Protein AF-A0A7Y2FTV7-F1 (afdb_monomer_lite)

Sequence (230 aa):
MRTVSKIVISLPLLAGAWVVGIGTMSAAVQDLRPSEAVELLARSEAIDAKCRHLTSVEHQELRDYVARAEVAVAGQTSAKRAGNAVTKGAAAGKATACGRESEITVRATMDAARRAIAASNESQPHVTANTHTAAKNTSAPPRRVSASTASYSRLAAAYYVERRCRHLSHAQAVDFWKRIVRLHNAVLSAQGPDALSRAKSRAIAKAKRMRRCNANSAKLVRISYRTIKR

Radius of gyration: 24.28 Å; chains: 1; bounding box: 48×94×54 Å

Foldseek 3Di:
DDDDDDDDDDDDDDDDDDDDDDDPPPDPVPDPDLLNLLLLLLLLLLLCVPQVLDDPVLSLVSVVLNVVSLLVVCLVPNNVSSVVSSVNSNVNNPVDDHDDVSSCSNVVSSVVSVVVVVVVVVPPPPPPPPPPDDDPDPDDPDPPPQLDLQLLLLLLLLLLLCSVQVLDDSVLNNVSSVLSVVSLVNCCVRPNSVSSVVSNVSSVVSNVVCVDNDPVSSVSNVVSSVVSVD

Structure (mmCIF, N/CA/C/O backbone):
data_AF-A0A7Y2FTV7-F1
#
_entry.id   AF-A0A7Y2FTV7-F1
#
loop_
_atom_site.group_PDB
_atom_site.id
_atom_site.type_symbol
_atom_site.label_atom_id
_atom_site.label_alt_id
_atom_site.label_comp_id
_atom_site.label_asym_id
_atom_site.label_entity_id
_atom_site.label_seq_id
_atom_site.pdbx_PDB_ins_code
_atom_site.Cartn_x
_atom_site.Cartn_y
_atom_site.Cartn_z
_atom_site.occupancy
_atom_site.B_iso_or_equiv
_atom_site.auth_seq_id
_atom_site.auth_comp_id
_atom_site.auth_asym_id
_atom_site.auth_atom_id
_atom_site.pdbx_PDB_model_num
ATOM 1 N N . MET A 1 1 ? -11.214 -60.403 21.501 1.00 39.00 1 MET A N 1
ATOM 2 C CA . MET A 1 1 ? -12.118 -60.736 20.374 1.00 39.00 1 MET A CA 1
ATOM 3 C C . MET A 1 1 ? -12.509 -59.414 19.714 1.00 39.00 1 MET A C 1
ATOM 5 O O . MET A 1 1 ? -12.997 -58.557 20.428 1.00 39.00 1 MET A O 1
ATOM 9 N N . ARG A 1 2 ? -11.905 -59.065 18.562 1.00 38.75 2 ARG A N 1
ATOM 10 C CA . ARG A 1 2 ? -12.483 -59.142 17.189 1.00 38.75 2 ARG A CA 1
ATOM 11 C C . ARG A 1 2 ? -13.761 -58.279 17.088 1.00 38.75 2 ARG A C 1
ATOM 13 O O . ARG A 1 2 ? -14.691 -58.557 17.821 1.00 38.75 2 ARG A O 1
ATOM 20 N N . THR A 1 3 ? -13.847 -57.211 16.288 1.00 42.03 3 THR A N 1
ATOM 21 C CA . THR A 1 3 ? -13.424 -57.063 14.876 1.00 42.03 3 THR A CA 1
ATOM 22 C C . THR A 1 3 ? -13.284 -55.582 14.483 1.00 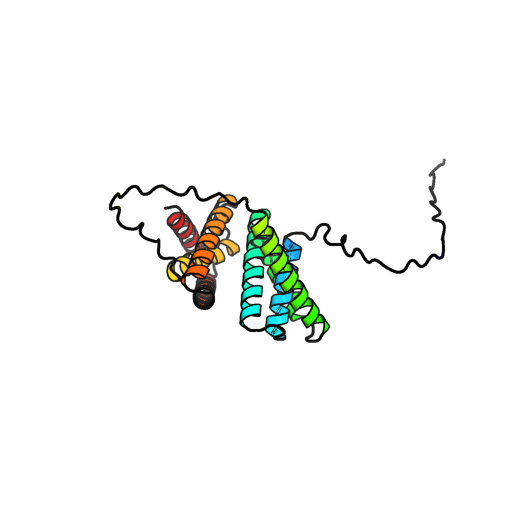42.03 3 THR A C 1
ATOM 24 O O . THR A 1 3 ? -14.173 -54.785 14.758 1.00 42.03 3 THR A O 1
ATOM 27 N N . VAL A 1 4 ? -12.193 -55.230 13.791 1.00 47.12 4 VAL A N 1
ATOM 28 C CA . VAL A 1 4 ? -11.995 -53.935 13.114 1.00 47.12 4 VAL A CA 1
ATOM 29 C C . VAL A 1 4 ? -12.295 -54.142 11.631 1.00 47.12 4 VAL A C 1
ATOM 31 O O . VAL A 1 4 ? -11.558 -54.860 10.954 1.00 47.12 4 VAL A O 1
ATOM 34 N N . SER A 1 5 ? -13.371 -53.539 11.128 1.00 55.91 5 SER A N 1
ATOM 35 C CA . SER A 1 5 ? -13.707 -53.567 9.702 1.00 55.91 5 SER A CA 1
ATOM 36 C C . SER A 1 5 ? -12.854 -52.550 8.948 1.00 55.91 5 SER A C 1
ATOM 38 O O . SER A 1 5 ? -13.023 -51.341 9.088 1.00 55.91 5 SER A O 1
ATOM 40 N N . LYS A 1 6 ? -11.910 -53.060 8.154 1.00 47.34 6 LYS A N 1
ATOM 41 C CA . LYS A 1 6 ? -11.133 -52.301 7.170 1.00 47.34 6 LYS A CA 1
ATOM 42 C C . LYS A 1 6 ? -12.003 -52.086 5.933 1.00 47.34 6 LYS A C 1
ATOM 44 O O . LYS A 1 6 ? -12.369 -53.058 5.281 1.00 47.34 6 LYS A O 1
ATOM 49 N N . ILE A 1 7 ? -12.306 -50.835 5.598 1.00 58.66 7 ILE A N 1
ATOM 50 C CA . ILE A 1 7 ? -12.901 -50.486 4.305 1.00 58.66 7 ILE A CA 1
ATOM 51 C C . ILE A 1 7 ? -11.747 -50.128 3.367 1.00 58.66 7 ILE A C 1
ATOM 53 O O . ILE A 1 7 ? -11.092 -49.101 3.527 1.00 58.66 7 ILE A O 1
ATOM 57 N N . VAL A 1 8 ? -11.471 -51.028 2.425 1.00 51.38 8 VAL A N 1
ATOM 58 C CA . VAL A 1 8 ? -10.556 -50.825 1.299 1.00 51.38 8 VAL A CA 1
ATOM 59 C C . VAL A 1 8 ? -11.396 -50.279 0.150 1.00 51.38 8 VAL A C 1
ATOM 61 O O . VAL A 1 8 ? -12.255 -50.986 -0.367 1.00 51.38 8 VAL A O 1
ATOM 64 N N . ILE A 1 9 ? -11.180 -49.019 -0.228 1.00 56.19 9 ILE A N 1
ATOM 65 C CA . ILE A 1 9 ? -11.794 -48.432 -1.423 1.00 56.19 9 ILE A CA 1
ATOM 66 C C . ILE A 1 9 ? -10.785 -48.568 -2.562 1.00 56.19 9 ILE A C 1
ATOM 68 O O . ILE A 1 9 ? -9.792 -47.847 -2.629 1.00 56.19 9 ILE A O 1
ATOM 72 N N . SER A 1 10 ? -11.037 -49.534 -3.436 1.00 44.44 10 SER A N 1
ATOM 73 C CA . SER A 1 10 ? -10.379 -49.710 -4.727 1.00 44.44 10 SER A CA 1
ATOM 74 C C . SER A 1 10 ? -10.888 -48.658 -5.716 1.00 44.44 10 SER A C 1
ATOM 76 O O . SER A 1 10 ? -12.056 -48.702 -6.102 1.00 44.44 10 SER A O 1
ATOM 78 N N . LEU A 1 11 ? -10.027 -47.726 -6.137 1.00 38.06 11 LEU A N 1
ATOM 79 C CA . LEU A 1 11 ? -10.302 -46.863 -7.290 1.00 38.06 11 LEU A CA 1
ATOM 80 C C . LEU A 1 11 ? -9.905 -47.590 -8.587 1.00 38.06 11 LEU A C 1
ATOM 82 O O . LEU A 1 11 ? -8.761 -48.042 -8.690 1.00 38.06 11 LEU A O 1
ATOM 86 N N . PRO A 1 12 ? -10.798 -47.682 -9.586 1.00 55.97 12 PRO A N 1
ATOM 87 C CA . PRO A 1 12 ? -10.459 -48.233 -10.887 1.00 55.97 12 PRO A CA 1
ATOM 88 C C . PRO A 1 12 ? -9.609 -47.239 -11.688 1.00 55.97 12 PRO A C 1
ATOM 90 O O . PRO A 1 12 ? -9.979 -46.084 -11.894 1.00 55.97 12 PRO A O 1
ATOM 93 N N . LEU A 1 13 ? -8.465 -47.730 -12.162 1.00 50.78 13 LEU A N 1
ATOM 94 C CA . LEU A 1 13 ? -7.677 -47.133 -13.233 1.00 50.78 13 LEU A CA 1
ATOM 95 C C . LEU A 1 13 ? -8.486 -47.212 -14.536 1.00 50.78 13 LEU A C 1
ATOM 97 O O . LEU A 1 13 ? -8.625 -48.291 -15.108 1.00 50.78 13 LEU A O 1
ATOM 101 N N . LEU A 1 14 ? -8.996 -46.078 -15.016 1.00 55.38 14 LEU A N 1
ATOM 102 C CA . LEU A 1 14 ? -9.439 -45.928 -16.402 1.00 55.38 14 LEU A CA 1
ATOM 103 C C . LEU A 1 14 ? -8.457 -45.020 -17.135 1.00 55.38 14 LEU A C 1
ATOM 105 O O . LEU A 1 14 ? -8.362 -43.818 -16.893 1.00 55.38 14 LEU A O 1
ATOM 109 N N . ALA A 1 15 ? -7.700 -45.660 -18.015 1.00 45.28 15 ALA A N 1
ATOM 110 C CA . ALA A 1 15 ? -6.874 -45.033 -19.020 1.00 45.28 15 ALA A CA 1
ATOM 111 C C . ALA A 1 15 ? -7.749 -44.440 -20.140 1.00 45.28 15 ALA A C 1
ATOM 113 O O . ALA A 1 15 ? -8.660 -45.098 -20.628 1.00 45.28 15 ALA A O 1
ATOM 114 N N . GLY A 1 16 ? -7.389 -43.233 -20.586 1.00 42.59 16 GLY A N 1
ATOM 115 C CA . GLY A 1 16 ? -7.478 -42.823 -21.990 1.00 42.59 16 GLY A CA 1
ATOM 116 C C . GLY A 1 16 ? -8.818 -42.303 -22.521 1.00 42.59 16 GLY A C 1
ATOM 117 O O . GLY A 1 16 ? -9.619 -43.069 -23.038 1.00 42.59 16 GLY A O 1
ATOM 118 N N . ALA A 1 17 ? -8.956 -40.976 -22.581 1.00 44.16 17 ALA A N 1
ATOM 119 C CA . ALA A 1 17 ? -9.565 -40.290 -23.725 1.00 44.16 17 ALA A CA 1
ATOM 120 C C . ALA A 1 17 ? -9.051 -38.843 -23.790 1.00 44.16 17 ALA A C 1
ATOM 122 O O . ALA A 1 17 ? -9.295 -38.031 -22.899 1.00 44.16 17 ALA A O 1
ATOM 123 N N . TRP A 1 18 ? -8.297 -38.545 -24.846 1.00 47.72 18 TRP A N 1
ATOM 124 C CA . TRP A 1 18 ? -7.875 -37.203 -25.225 1.00 47.72 18 TRP A CA 1
ATOM 125 C C . TRP A 1 18 ? -9.080 -36.434 -25.771 1.00 47.72 18 TRP A C 1
ATOM 127 O O . TRP A 1 18 ? -9.639 -36.821 -26.794 1.00 47.72 18 TRP A O 1
ATOM 137 N N . VAL A 1 19 ? -9.447 -35.327 -25.126 1.00 50.38 19 VAL A N 1
ATOM 138 C CA . VAL A 1 19 ? -10.326 -34.307 -25.711 1.00 50.38 19 VAL A CA 1
ATOM 139 C C . VAL A 1 19 ? -9.566 -32.986 -25.701 1.00 50.38 19 VAL A C 1
ATOM 141 O O . VAL A 1 19 ? -9.239 -32.430 -24.654 1.00 50.38 19 VAL A O 1
ATOM 144 N N . VAL A 1 20 ? -9.233 -32.533 -26.905 1.00 52.38 20 VAL A N 1
ATOM 145 C CA . VAL A 1 20 ? -8.585 -31.260 -27.221 1.00 52.38 20 VAL A CA 1
ATOM 146 C C . VAL A 1 20 ? -9.660 -30.175 -27.353 1.00 52.38 20 VAL A C 1
ATOM 148 O O . VAL A 1 20 ? -10.593 -30.368 -28.119 1.00 52.38 20 VAL A O 1
ATOM 151 N N . GLY A 1 21 ? -9.470 -29.035 -26.666 1.00 44.28 21 GLY A N 1
ATOM 152 C CA . GLY A 1 21 ? -10.083 -27.716 -26.944 1.00 44.28 21 GLY A CA 1
ATOM 153 C C . GLY A 1 21 ? -11.589 -27.617 -26.660 1.00 44.28 21 GLY A C 1
ATOM 154 O O . GLY A 1 21 ? -12.390 -28.287 -27.284 1.00 44.28 21 GLY A O 1
ATOM 155 N N . ILE A 1 22 ? -12.084 -26.794 -25.735 1.00 45.41 22 ILE A N 1
ATOM 156 C CA . ILE A 1 22 ? -11.890 -25.346 -25.598 1.00 45.41 22 ILE A CA 1
ATOM 157 C C . ILE A 1 22 ? -11.631 -25.039 -24.119 1.00 45.41 22 ILE A C 1
ATOM 159 O O . ILE A 1 22 ? -12.438 -25.361 -23.250 1.00 45.41 22 ILE A O 1
ATOM 163 N N . GLY A 1 23 ? -10.481 -24.433 -23.828 1.00 38.91 23 GLY A N 1
ATOM 164 C CA . GLY A 1 23 ? -10.064 -24.106 -22.470 1.00 38.91 23 GLY A CA 1
ATOM 165 C C . GLY A 1 23 ? -10.920 -23.005 -21.855 1.00 38.91 23 GLY A C 1
ATOM 166 O O . GLY A 1 23 ? -10.589 -21.827 -21.952 1.00 38.91 23 GLY A O 1
ATOM 167 N N . THR A 1 24 ? -11.970 -23.382 -21.132 1.00 45.31 24 THR A N 1
ATOM 168 C CA . THR A 1 24 ? -12.526 -22.552 -20.063 1.00 45.31 24 THR A CA 1
ATOM 169 C C . THR A 1 24 ? -11.516 -22.513 -18.914 1.00 45.31 24 THR A C 1
ATOM 171 O O . THR A 1 24 ? -11.647 -23.227 -17.920 1.00 45.31 24 THR A O 1
ATOM 174 N N . MET A 1 25 ? -10.477 -21.678 -19.031 1.00 45.81 25 MET A N 1
ATOM 175 C CA . MET A 1 25 ? -9.669 -21.251 -17.882 1.00 45.81 25 MET A CA 1
ATOM 176 C C . MET A 1 25 ? -10.515 -20.313 -17.011 1.00 45.81 25 MET A C 1
ATOM 178 O O . MET A 1 25 ? -10.330 -19.103 -16.977 1.00 45.81 25 MET A O 1
ATOM 182 N N . SER A 1 26 ? -11.532 -20.859 -16.357 1.00 46.78 26 SER A N 1
ATOM 183 C CA . SER A 1 26 ? -12.452 -20.118 -15.494 1.00 46.78 26 SER A CA 1
ATOM 184 C C . SER A 1 26 ? -12.857 -20.999 -14.321 1.00 46.78 26 SER A C 1
ATOM 186 O O . SER A 1 26 ? -14.011 -21.378 -14.208 1.00 46.78 26 SER A O 1
ATOM 188 N N . ALA A 1 27 ? -11.895 -21.375 -13.468 1.00 42.50 27 ALA A N 1
ATOM 189 C CA . ALA A 1 27 ? -12.209 -22.021 -12.183 1.00 42.50 27 ALA A CA 1
ATOM 190 C C . ALA A 1 27 ? -11.081 -22.038 -11.128 1.00 42.50 27 ALA A C 1
ATOM 192 O O . ALA A 1 27 ? -11.265 -22.652 -10.086 1.00 42.50 27 ALA A O 1
ATOM 193 N N . ALA A 1 28 ? -9.933 -21.376 -11.328 1.00 44.97 28 ALA A N 1
ATOM 194 C CA . ALA A 1 28 ? -8.869 -21.322 -10.307 1.00 44.97 28 ALA A CA 1
ATOM 195 C C . ALA A 1 28 ? -8.756 -19.958 -9.594 1.00 44.97 28 ALA A C 1
ATOM 197 O O . ALA A 1 28 ? -7.749 -19.670 -8.957 1.00 44.97 28 ALA A O 1
ATOM 198 N N . VAL A 1 29 ? -9.792 -19.114 -9.676 1.00 47.62 29 VAL A N 1
ATOM 199 C CA . VAL A 1 29 ? -9.951 -17.925 -8.810 1.00 47.62 29 VAL A CA 1
ATOM 200 C C . VAL A 1 29 ? -10.890 -18.270 -7.648 1.00 47.62 29 VAL A C 1
ATOM 202 O O . VAL A 1 29 ? -11.739 -17.477 -7.257 1.00 47.62 29 VAL A O 1
ATOM 205 N N . GLN A 1 30 ? -10.803 -19.496 -7.133 1.00 43.91 30 GLN A N 1
ATOM 206 C CA . GLN A 1 30 ? -11.554 -19.894 -5.949 1.00 43.91 30 GLN A CA 1
ATOM 207 C C . GLN A 1 30 ? -10.676 -19.621 -4.723 1.00 43.91 30 GLN A C 1
ATOM 209 O O . GLN A 1 30 ? -9.637 -20.244 -4.527 1.00 43.91 30 GLN A O 1
ATOM 214 N N . ASP A 1 31 ? -11.091 -18.612 -3.958 1.00 62.34 31 ASP A N 1
ATOM 215 C CA . ASP A 1 31 ? -10.642 -18.286 -2.603 1.00 62.34 31 ASP A CA 1
ATOM 216 C C . ASP A 1 31 ? -9.184 -17.869 -2.404 1.00 62.34 31 ASP A C 1
ATOM 218 O O . ASP A 1 31 ? -8.536 -18.258 -1.429 1.00 62.34 31 ASP A O 1
ATOM 222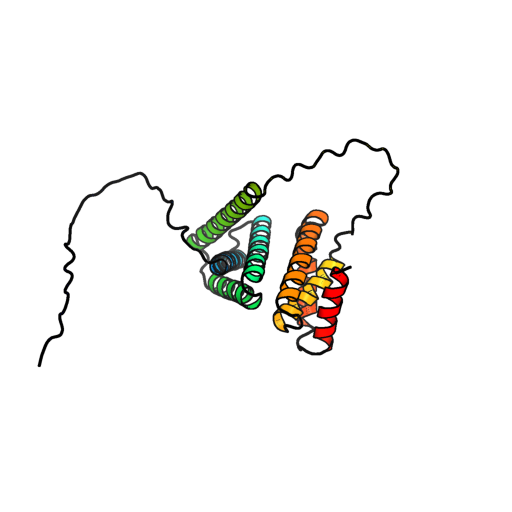 N N . LEU A 1 32 ? -8.681 -16.965 -3.249 1.00 77.06 32 LEU A N 1
ATOM 223 C CA . LEU A 1 32 ? -7.466 -16.242 -2.882 1.00 77.06 32 LEU A CA 1
ATOM 224 C C . LEU A 1 32 ? -7.773 -15.357 -1.669 1.00 77.06 32 LEU A C 1
ATOM 226 O O . LEU A 1 32 ? -8.561 -14.406 -1.748 1.00 77.06 32 LEU A O 1
ATOM 230 N N . ARG A 1 33 ? -7.175 -15.673 -0.516 1.00 88.94 33 ARG A N 1
ATOM 231 C CA . ARG A 1 33 ? -7.458 -14.930 0.714 1.00 88.94 33 ARG A CA 1
ATOM 232 C C . ARG A 1 33 ? -6.996 -13.485 0.532 1.00 88.94 33 ARG A C 1
ATOM 234 O O . ARG A 1 33 ? -5.937 -13.252 -0.053 1.00 88.94 33 ARG A O 1
ATOM 241 N N . PRO A 1 34 ? -7.689 -12.492 1.116 1.00 89.38 34 PRO A N 1
ATOM 242 C CA . PRO A 1 34 ? -7.296 -11.089 0.986 1.00 89.38 34 PRO A CA 1
ATOM 243 C C . PRO A 1 34 ? -5.815 -10.841 1.331 1.00 89.38 34 PRO A C 1
ATOM 245 O O . PRO A 1 34 ? -5.120 -10.092 0.646 1.00 89.38 34 PRO A O 1
ATOM 248 N N . SER A 1 35 ? -5.288 -11.526 2.354 1.00 89.94 35 SER A N 1
ATOM 249 C CA . SER A 1 35 ? -3.868 -11.456 2.722 1.00 89.94 35 SER A CA 1
ATOM 250 C C . SER A 1 35 ? -2.915 -12.041 1.676 1.00 89.94 35 SER A C 1
ATOM 252 O O . SER A 1 35 ? -1.812 -11.525 1.532 1.00 89.94 35 SER A O 1
ATOM 254 N N . GLU A 1 36 ? -3.316 -13.085 0.952 1.00 94.44 36 GLU A N 1
ATOM 255 C CA . GLU A 1 36 ? -2.511 -13.687 -0.121 1.00 94.44 36 GLU A CA 1
ATOM 256 C C . GLU A 1 36 ? -2.446 -12.758 -1.335 1.00 94.44 36 GLU A C 1
ATOM 258 O O . GLU A 1 36 ? -1.382 -12.610 -1.930 1.00 94.44 36 GLU A O 1
ATOM 263 N N . ALA A 1 37 ? -3.531 -12.038 -1.640 1.00 94.38 37 ALA A N 1
ATOM 264 C CA . ALA A 1 37 ? -3.532 -11.032 -2.703 1.00 94.38 37 ALA A CA 1
ATOM 265 C C . ALA A 1 37 ? -2.548 -9.887 -2.400 1.00 94.38 37 ALA A C 1
ATOM 267 O O . ALA A 1 37 ? -1.788 -9.458 -3.268 1.00 94.38 37 ALA A O 1
ATOM 268 N N . VAL A 1 38 ? -2.504 -9.425 -1.144 1.00 96.38 38 VAL A N 1
ATOM 269 C CA . VAL A 1 38 ? -1.518 -8.429 -0.685 1.00 96.38 38 VAL A CA 1
ATOM 270 C C . VAL A 1 38 ? -0.095 -8.965 -0.754 1.00 96.38 38 VAL A C 1
ATOM 272 O O . VAL A 1 38 ? 0.813 -8.238 -1.153 1.00 96.38 38 VAL A O 1
ATOM 275 N N . GLU A 1 39 ? 0.107 -10.221 -0.359 1.00 97.44 39 GLU A N 1
ATOM 276 C CA . GLU A 1 39 ? 1.406 -10.883 -0.449 1.00 97.44 39 GLU A CA 1
ATOM 277 C C . GLU A 1 39 ? 1.888 -10.961 -1.906 1.00 97.44 39 GLU A C 1
ATOM 279 O O . GLU A 1 39 ? 3.033 -10.606 -2.184 1.00 97.44 39 GLU A O 1
ATOM 284 N N . LEU A 1 40 ? 1.008 -11.336 -2.841 1.00 97.50 40 LEU A N 1
ATOM 285 C CA . LEU A 1 40 ? 1.307 -11.409 -4.273 1.00 97.50 40 LEU A CA 1
ATOM 286 C C . LEU A 1 40 ? 1.666 -10.033 -4.853 1.00 97.50 40 LEU A C 1
ATOM 288 O O . LEU A 1 40 ? 2.692 -9.897 -5.517 1.00 97.50 40 LEU A O 1
ATOM 292 N N . LEU A 1 41 ? 0.876 -8.997 -4.551 1.00 97.69 41 LEU A N 1
ATOM 293 C CA . LEU A 1 41 ? 1.155 -7.625 -4.989 1.00 97.69 41 LEU A CA 1
ATOM 294 C C . LEU A 1 41 ? 2.500 -7.126 -4.449 1.00 97.69 41 LEU A C 1
ATOM 296 O O . LEU A 1 41 ? 3.304 -6.575 -5.200 1.00 97.69 41 LEU A O 1
ATOM 300 N N . ALA A 1 42 ? 2.772 -7.341 -3.157 1.00 97.94 42 ALA A N 1
ATOM 301 C CA . ALA A 1 42 ? 4.029 -6.929 -2.535 1.00 97.94 42 ALA A CA 1
ATOM 302 C C . ALA A 1 42 ? 5.233 -7.710 -3.082 1.00 97.94 42 ALA A C 1
ATOM 304 O O . ALA A 1 42 ? 6.331 -7.163 -3.189 1.00 97.94 42 ALA A O 1
ATOM 305 N N . ARG A 1 43 ? 5.037 -8.981 -3.454 1.00 98.50 43 ARG A N 1
ATOM 306 C CA . ARG A 1 43 ? 6.047 -9.782 -4.148 1.00 98.50 43 ARG A CA 1
ATOM 307 C C . ARG A 1 43 ? 6.371 -9.189 -5.514 1.00 98.50 43 ARG A C 1
ATOM 309 O O . ARG A 1 43 ? 7.547 -8.962 -5.785 1.00 98.50 43 ARG A O 1
ATOM 316 N N . SER A 1 44 ? 5.364 -8.913 -6.341 1.00 98.38 44 SER A N 1
ATOM 317 C CA . SER A 1 44 ? 5.566 -8.322 -7.669 1.00 98.38 44 SER A CA 1
ATOM 318 C C . SER A 1 44 ? 6.210 -6.935 -7.591 1.00 98.38 44 SER A C 1
ATOM 320 O O . SER A 1 44 ? 7.126 -6.658 -8.357 1.00 98.38 44 SER A O 1
ATOM 322 N N . GLU A 1 45 ? 5.821 -6.094 -6.627 1.00 98.31 45 GLU A N 1
ATOM 323 C CA . GLU A 1 45 ? 6.449 -4.778 -6.418 1.00 98.31 45 GLU A CA 1
ATOM 324 C C . GLU A 1 45 ? 7.937 -4.894 -6.077 1.00 98.31 45 GLU A C 1
ATOM 326 O O . GLU A 1 45 ? 8.758 -4.173 -6.645 1.00 98.31 45 GLU A O 1
ATOM 331 N N . ALA A 1 46 ? 8.306 -5.841 -5.211 1.00 98.31 46 ALA A N 1
ATOM 332 C CA . ALA A 1 46 ? 9.698 -6.065 -4.839 1.00 98.31 46 ALA A CA 1
ATOM 333 C C . ALA A 1 46 ? 10.535 -6.684 -5.973 1.00 98.31 46 ALA A C 1
ATOM 335 O O . ALA A 1 46 ? 11.721 -6.364 -6.088 1.00 98.31 46 ALA A O 1
ATOM 336 N N . ILE A 1 47 ? 9.939 -7.552 -6.803 1.00 98.50 47 ILE A N 1
ATOM 337 C CA . ILE A 1 47 ? 10.574 -8.057 -8.030 1.00 98.50 47 ILE A CA 1
ATOM 338 C C . ILE A 1 47 ? 10.859 -6.884 -8.963 1.00 98.50 47 ILE A C 1
ATOM 340 O O . ILE A 1 47 ? 11.995 -6.711 -9.393 1.00 98.50 47 ILE A O 1
ATOM 344 N N . ASP A 1 48 ? 9.855 -6.057 -9.242 1.00 98.44 48 ASP A N 1
ATOM 345 C CA . ASP A 1 48 ? 9.981 -4.956 -10.190 1.00 98.44 48 ASP A CA 1
ATOM 346 C C . ASP A 1 48 ? 10.942 -3.858 -9.705 1.00 98.44 48 ASP A C 1
ATOM 348 O O . ASP A 1 48 ? 11.773 -3.370 -10.468 1.00 98.44 48 ASP A O 1
ATOM 352 N N . ALA A 1 49 ? 10.937 -3.543 -8.405 1.00 97.50 49 ALA A N 1
ATOM 353 C CA . ALA A 1 49 ? 11.910 -2.629 -7.805 1.00 97.50 49 ALA A CA 1
ATOM 354 C C . ALA A 1 49 ? 13.366 -3.067 -8.052 1.00 97.50 49 ALA A C 1
ATOM 356 O O . ALA A 1 49 ? 14.254 -2.218 -8.156 1.00 97.50 49 ALA A O 1
ATOM 357 N N . LYS A 1 50 ? 13.605 -4.385 -8.129 1.00 98.12 50 LYS A N 1
ATOM 358 C CA . LYS A 1 50 ? 14.918 -4.981 -8.390 1.00 98.12 50 LYS A CA 1
ATOM 359 C C . LYS A 1 50 ? 15.215 -5.122 -9.885 1.00 98.12 50 LYS A C 1
ATOM 361 O O . LYS A 1 50 ? 16.315 -4.783 -10.304 1.00 98.12 50 LYS A O 1
ATOM 366 N N . CYS A 1 51 ? 14.265 -5.643 -10.659 1.00 98.12 51 CYS A N 1
ATOM 367 C CA . CYS A 1 51 ? 14.484 -6.093 -12.035 1.00 98.12 51 CYS A CA 1
ATOM 368 C C . CYS A 1 51 ? 14.050 -5.084 -13.110 1.00 98.12 51 CYS A C 1
ATOM 370 O O . CYS A 1 51 ? 14.451 -5.249 -14.254 1.00 98.12 51 CYS A O 1
ATOM 372 N N . ARG A 1 52 ? 13.289 -4.037 -12.752 1.00 98.19 52 ARG A N 1
ATOM 373 C CA . ARG A 1 52 ? 12.833 -2.962 -13.656 1.00 98.19 52 ARG A CA 1
ATOM 374 C C . ARG A 1 52 ? 12.069 -3.474 -14.884 1.00 98.19 52 ARG A C 1
ATOM 376 O O . ARG A 1 52 ? 12.334 -3.052 -16.004 1.00 98.19 52 ARG A O 1
ATOM 383 N N . HIS A 1 53 ? 11.119 -4.376 -14.657 1.00 98.00 53 HIS A N 1
ATOM 384 C CA . HIS A 1 53 ? 10.280 -4.956 -15.712 1.00 98.00 53 HIS A CA 1
ATOM 385 C C . HIS A 1 53 ? 9.190 -3.988 -16.190 1.00 98.00 53 HIS A C 1
ATOM 387 O O . HIS A 1 53 ? 8.708 -4.094 -17.317 1.00 98.00 53 HIS A O 1
ATOM 393 N N . LEU A 1 54 ? 8.793 -3.053 -15.327 1.00 97.31 54 LEU A N 1
ATOM 394 C CA . LEU A 1 54 ? 7.794 -2.026 -15.584 1.00 97.31 54 LEU A CA 1
ATOM 395 C C . LEU A 1 54 ? 8.432 -0.652 -15.802 1.00 97.31 54 LEU A C 1
ATOM 397 O O . LEU A 1 54 ? 9.532 -0.349 -15.327 1.00 97.31 54 LEU A O 1
ATOM 401 N N . THR A 1 55 ? 7.686 0.229 -16.467 1.00 96.00 55 THR A N 1
ATOM 402 C CA . THR A 1 55 ? 8.020 1.657 -16.514 1.00 96.00 55 THR A CA 1
ATOM 403 C C . THR A 1 55 ? 7.920 2.295 -15.121 1.00 96.00 55 THR A C 1
ATOM 405 O O . THR A 1 55 ? 7.285 1.765 -14.209 1.00 96.00 55 THR A O 1
ATOM 408 N N . SER A 1 56 ? 8.509 3.481 -14.929 1.00 87.75 56 SER A N 1
ATOM 409 C CA . SER A 1 56 ? 8.432 4.202 -13.645 1.00 87.75 56 SER A CA 1
ATOM 410 C C . SER A 1 56 ? 6.993 4.519 -13.215 1.00 87.75 56 SER A C 1
ATOM 412 O O . SER A 1 56 ? 6.683 4.475 -12.022 1.00 87.75 56 SER A O 1
ATOM 414 N N . VAL A 1 57 ? 6.116 4.805 -14.182 1.00 85.38 57 VAL A N 1
ATOM 415 C CA . VAL A 1 57 ? 4.694 5.090 -13.957 1.00 85.38 57 VAL A CA 1
ATOM 416 C C . VAL A 1 57 ? 3.957 3.829 -13.504 1.00 85.38 57 VAL A C 1
ATOM 418 O O . VAL A 1 57 ? 3.285 3.855 -12.475 1.00 85.38 57 VAL A O 1
ATOM 421 N N . GLU A 1 58 ? 4.134 2.711 -14.206 1.00 91.38 58 GLU A N 1
ATOM 422 C CA . GLU A 1 58 ? 3.518 1.424 -13.848 1.00 91.38 58 GLU A CA 1
ATOM 423 C C . GLU A 1 58 ? 4.048 0.875 -12.518 1.00 91.38 58 GLU A C 1
ATOM 425 O O . GLU A 1 58 ? 3.285 0.337 -11.718 1.00 91.38 58 GLU A O 1
ATOM 430 N N . HIS A 1 59 ? 5.339 1.058 -12.229 1.00 95.44 59 HIS A N 1
ATOM 431 C CA . HIS A 1 59 ? 5.907 0.723 -10.925 1.00 95.44 59 HIS A CA 1
ATOM 432 C C . HIS A 1 59 ? 5.211 1.501 -9.801 1.00 95.44 59 HIS A C 1
ATOM 434 O O . HIS A 1 59 ? 4.860 0.947 -8.756 1.00 95.44 59 HIS A O 1
ATOM 440 N N . GLN A 1 60 ? 4.984 2.801 -10.007 1.00 86.19 60 GLN A N 1
ATOM 441 C CA . GLN A 1 60 ? 4.283 3.636 -9.038 1.00 86.19 60 GLN A CA 1
ATOM 442 C C . GLN A 1 60 ? 2.813 3.212 -8.882 1.00 86.19 60 GLN A C 1
ATOM 444 O O . GLN A 1 60 ? 2.323 3.150 -7.754 1.00 86.19 60 GLN A O 1
ATOM 449 N N . GLU A 1 61 ? 2.144 2.842 -9.973 1.00 88.69 61 GLU A N 1
ATOM 450 C CA . GLU A 1 61 ? 0.793 2.272 -9.956 1.00 88.69 61 GLU A CA 1
ATOM 451 C C . GLU A 1 61 ? 0.738 0.967 -9.139 1.00 88.69 61 GLU A C 1
ATOM 453 O O . GLU A 1 61 ? -0.093 0.828 -8.238 1.00 88.69 61 GLU A O 1
ATOM 458 N N . LEU A 1 62 ? 1.679 0.043 -9.363 1.00 94.50 62 LEU A N 1
ATOM 459 C CA . LEU A 1 62 ? 1.780 -1.209 -8.612 1.00 94.50 62 LEU A CA 1
ATOM 460 C C . LEU A 1 62 ? 1.985 -0.958 -7.110 1.00 94.50 62 LEU A C 1
ATOM 462 O O . LEU A 1 62 ? 1.335 -1.593 -6.275 1.00 94.50 62 LEU A O 1
ATOM 466 N N . ARG A 1 63 ? 2.825 0.017 -6.739 1.00 92.06 63 ARG A N 1
ATOM 467 C CA . ARG A 1 63 ? 3.003 0.439 -5.336 1.00 92.06 63 ARG A CA 1
ATOM 468 C C . ARG A 1 63 ? 1.716 0.967 -4.712 1.00 92.06 63 ARG A C 1
ATOM 470 O O . ARG A 1 63 ? 1.475 0.742 -3.519 1.00 92.06 63 ARG A O 1
ATOM 477 N N . ASP A 1 64 ? 0.900 1.668 -5.489 1.00 83.56 64 ASP A N 1
ATOM 478 C CA . ASP A 1 64 ? -0.387 2.176 -5.031 1.00 83.56 64 ASP A CA 1
ATOM 479 C C . ASP A 1 64 ? -1.404 1.037 -4.867 1.00 83.56 64 ASP A C 1
ATOM 481 O O . ASP A 1 64 ? -2.139 1.029 -3.875 1.00 83.56 64 ASP A O 1
ATOM 485 N N . TYR A 1 65 ? -1.385 0.013 -5.730 1.00 93.62 65 TYR A N 1
ATOM 486 C CA . TYR A 1 65 ? -2.174 -1.210 -5.534 1.00 93.62 65 TYR A CA 1
ATOM 487 C C . TYR A 1 65 ? -1.772 -1.978 -4.278 1.00 93.62 65 TYR A C 1
ATOM 489 O O . TYR A 1 65 ? -2.651 -2.334 -3.494 1.00 93.62 65 TYR A O 1
ATOM 497 N N . VAL A 1 66 ? -0.472 -2.159 -4.012 1.00 95.00 66 VAL A N 1
ATOM 498 C CA . VAL A 1 66 ? 0.005 -2.769 -2.755 1.00 95.00 66 VAL A CA 1
ATOM 499 C C . VAL A 1 66 ? -0.532 -2.000 -1.552 1.00 95.00 66 VAL A C 1
ATOM 501 O O . VAL A 1 66 ? -1.048 -2.602 -0.612 1.00 95.00 66 VAL A O 1
ATOM 504 N N . ALA A 1 67 ? -0.450 -0.666 -1.581 1.00 84.81 67 ALA A N 1
ATOM 505 C CA . ALA A 1 67 ? -0.942 0.162 -0.489 1.00 84.81 67 ALA A CA 1
ATOM 506 C C . ALA A 1 67 ? -2.460 0.018 -0.307 1.00 84.81 67 ALA A C 1
ATOM 508 O O . ALA A 1 67 ? -2.912 -0.151 0.821 1.00 84.81 67 ALA A O 1
ATOM 509 N N . ARG A 1 68 ? -3.248 0.045 -1.389 1.00 85.94 68 ARG A N 1
ATOM 510 C CA . ARG A 1 68 ? -4.711 -0.132 -1.353 1.00 85.94 68 ARG A CA 1
ATOM 511 C C . ARG A 1 68 ? -5.114 -1.516 -0.842 1.00 85.94 68 ARG A C 1
ATOM 513 O O . ARG A 1 68 ? -6.014 -1.628 -0.011 1.00 85.94 68 ARG A O 1
ATOM 520 N N . ALA A 1 69 ? -4.423 -2.557 -1.290 1.00 91.75 69 ALA A N 1
ATOM 521 C CA . ALA A 1 69 ? -4.693 -3.924 -0.881 1.00 91.75 69 ALA A CA 1
ATOM 522 C C . ALA A 1 69 ? -4.297 -4.159 0.586 1.00 91.75 69 ALA A C 1
ATOM 524 O O . ALA A 1 69 ? -5.112 -4.666 1.356 1.00 91.75 69 ALA A O 1
ATOM 525 N N . GLU A 1 70 ? -3.097 -3.726 1.013 1.00 89.12 70 GLU A N 1
ATOM 526 C CA . GLU A 1 70 ? -2.657 -3.804 2.419 1.00 89.12 70 GLU A CA 1
ATOM 527 C C . GLU A 1 70 ? -3.724 -3.196 3.320 1.00 89.12 70 GLU A C 1
ATOM 529 O O . GLU A 1 70 ? -4.084 -3.740 4.368 1.00 89.12 70 GLU A O 1
ATOM 534 N N . VAL A 1 71 ? -4.261 -2.061 2.890 1.00 79.44 71 VAL A N 1
ATOM 535 C CA . VAL A 1 71 ? -5.202 -1.346 3.713 1.00 79.44 71 VAL A CA 1
ATOM 536 C C . VAL A 1 71 ? -6.603 -1.963 3.725 1.00 79.44 71 VAL A C 1
ATOM 538 O O . VAL A 1 71 ? -7.220 -2.015 4.788 1.00 79.44 71 VAL A O 1
ATOM 541 N N . ALA A 1 72 ? -7.074 -2.508 2.602 1.00 84.69 72 ALA A N 1
ATOM 542 C CA . ALA A 1 72 ? -8.314 -3.281 2.551 1.00 84.69 72 ALA A CA 1
ATOM 543 C C . ALA A 1 72 ? -8.246 -4.499 3.491 1.00 84.69 72 ALA A C 1
ATOM 545 O O . ALA A 1 72 ? -9.133 -4.700 4.324 1.00 84.69 72 ALA A O 1
ATOM 546 N N . VAL A 1 73 ? -7.137 -5.246 3.457 1.00 88.56 73 VAL A N 1
ATOM 547 C CA . VAL A 1 73 ? -6.899 -6.395 4.348 1.00 88.56 73 VAL A CA 1
ATOM 548 C C . VAL A 1 73 ? -6.806 -5.977 5.808 1.00 88.56 73 VAL A C 1
ATOM 550 O O . VAL A 1 73 ? -7.311 -6.680 6.686 1.00 88.56 73 VAL A O 1
ATOM 553 N N . ALA A 1 74 ? -6.175 -4.836 6.098 1.00 80.81 74 ALA A N 1
ATOM 554 C CA . ALA A 1 74 ? -6.092 -4.315 7.458 1.00 80.81 74 ALA A CA 1
ATOM 555 C C . ALA A 1 74 ? -7.478 -3.993 8.036 1.00 80.81 74 ALA A C 1
AT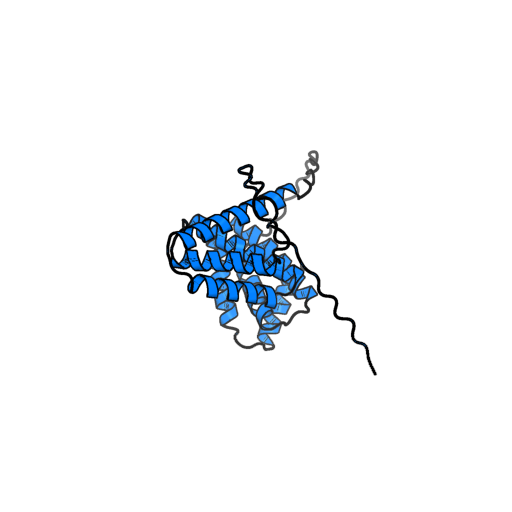OM 557 O O . ALA A 1 74 ? -7.677 -4.192 9.235 1.00 80.81 74 ALA A O 1
ATOM 558 N N . GLY A 1 75 ? -8.411 -3.531 7.195 1.00 77.56 75 GLY A N 1
ATOM 559 C CA . GLY A 1 75 ? -9.801 -3.263 7.564 1.00 77.56 75 GLY A CA 1
ATOM 560 C C . GLY A 1 75 ? -10.644 -4.519 7.801 1.00 77.56 75 GLY A C 1
ATOM 561 O O . GLY A 1 75 ? -11.548 -4.474 8.627 1.00 77.56 75 GLY A O 1
ATOM 562 N N . GLN A 1 76 ? -10.341 -5.628 7.120 1.00 80.31 76 GLN A N 1
ATOM 563 C CA . GLN A 1 76 ? -11.036 -6.914 7.297 1.00 80.31 76 GLN A CA 1
ATOM 564 C C . GLN A 1 76 ? -10.444 -7.776 8.420 1.00 80.31 76 GLN A C 1
ATOM 566 O O . GLN A 1 76 ? -11.135 -8.605 9.002 1.00 80.31 76 GLN A O 1
ATOM 571 N N . THR A 1 77 ? -9.149 -7.620 8.704 1.00 85.75 77 THR A N 1
ATOM 572 C CA . THR A 1 77 ? -8.424 -8.464 9.662 1.00 85.75 77 THR A CA 1
ATOM 573 C C . THR A 1 77 ? -7.740 -7.621 10.740 1.00 85.75 77 THR A C 1
ATOM 575 O O . THR A 1 77 ? -8.322 -7.289 11.765 1.00 85.75 77 THR A O 1
ATOM 578 N N . SER A 1 78 ? -6.467 -7.275 10.551 1.00 82.25 78 SER A N 1
ATOM 579 C CA . SER A 1 78 ? -5.727 -6.355 11.406 1.00 82.25 78 SER A CA 1
ATOM 580 C C . SER A 1 78 ? -4.542 -5.761 10.653 1.00 82.25 78 SER A C 1
ATOM 582 O O . SER A 1 78 ? -3.939 -6.410 9.796 1.00 82.25 78 SER A O 1
ATOM 584 N N . ALA A 1 79 ? -4.116 -4.564 11.061 1.00 77.44 79 ALA A N 1
ATOM 585 C CA . ALA A 1 79 ? -2.933 -3.915 10.496 1.00 77.44 79 ALA A CA 1
ATOM 586 C C . ALA A 1 79 ? -1.647 -4.759 10.631 1.00 77.44 79 ALA A C 1
ATOM 588 O O . ALA A 1 79 ? -0.768 -4.678 9.776 1.00 77.44 79 ALA A O 1
ATOM 589 N N . LYS A 1 80 ? -1.532 -5.596 11.678 1.00 80.12 80 LYS A N 1
ATOM 590 C CA . LYS A 1 80 ? -0.389 -6.514 11.847 1.00 80.12 80 LYS A CA 1
ATOM 591 C C . LYS A 1 80 ? -0.411 -7.630 10.802 1.00 80.12 80 LYS A C 1
ATOM 593 O O . LYS A 1 80 ? 0.624 -7.897 10.207 1.00 80.12 80 LYS A O 1
ATOM 598 N N . ARG A 1 81 ? -1.566 -8.266 10.563 1.00 83.12 81 ARG A N 1
ATOM 599 C CA . ARG A 1 81 ? -1.683 -9.330 9.549 1.00 83.12 81 ARG A CA 1
ATOM 600 C C . ARG A 1 81 ? -1.414 -8.797 8.143 1.00 83.12 81 ARG A C 1
ATOM 602 O O . ARG A 1 81 ? -0.599 -9.380 7.439 1.00 83.12 81 ARG A O 1
ATOM 609 N N . ALA A 1 82 ? -2.005 -7.658 7.786 1.00 87.38 82 ALA A N 1
ATOM 610 C CA . ALA A 1 82 ? -1.744 -7.005 6.505 1.00 87.38 82 ALA A CA 1
ATOM 611 C C . ALA A 1 82 ? -0.258 -6.641 6.330 1.00 87.38 82 ALA A C 1
ATOM 613 O O . ALA A 1 82 ? 0.357 -6.995 5.328 1.00 87.38 82 ALA A O 1
ATOM 614 N N . GLY A 1 83 ? 0.358 -6.021 7.345 1.00 82.75 83 GLY A N 1
ATOM 615 C CA . GLY A 1 83 ? 1.777 -5.666 7.292 1.00 82.75 83 GLY A CA 1
ATOM 616 C C . GLY A 1 83 ? 2.713 -6.880 7.215 1.00 82.75 83 GLY A C 1
ATOM 617 O O . GLY A 1 83 ? 3.748 -6.812 6.549 1.00 82.75 83 GLY A O 1
ATOM 618 N N . ASN A 1 84 ? 2.350 -7.996 7.857 1.00 91.75 84 ASN A N 1
ATOM 619 C CA . ASN A 1 84 ? 3.085 -9.256 7.748 1.00 91.75 84 ASN A CA 1
ATOM 620 C C . ASN A 1 84 ? 3.002 -9.830 6.327 1.00 91.75 84 ASN A C 1
ATOM 622 O O . ASN A 1 84 ? 4.030 -10.248 5.804 1.00 91.75 84 ASN A O 1
ATOM 626 N N . ALA A 1 85 ? 1.824 -9.800 5.693 1.00 96.12 85 ALA A N 1
ATOM 627 C CA . ALA A 1 85 ? 1.646 -10.247 4.310 1.00 96.12 85 ALA A CA 1
ATOM 628 C C . ALA A 1 85 ? 2.502 -9.430 3.330 1.00 96.12 85 ALA A C 1
ATOM 630 O O . ALA A 1 85 ? 3.233 -10.007 2.530 1.00 96.12 85 ALA A O 1
ATOM 631 N N . VAL A 1 86 ? 2.515 -8.096 3.464 1.00 95.88 86 VAL A N 1
ATOM 632 C CA . VAL A 1 86 ? 3.397 -7.226 2.660 1.00 95.88 86 VAL A CA 1
ATOM 633 C C . VAL A 1 86 ? 4.867 -7.582 2.874 1.00 95.88 86 VAL A C 1
ATOM 635 O O . VAL A 1 86 ? 5.624 -7.705 1.917 1.00 95.88 86 VAL A O 1
ATOM 638 N N . THR A 1 87 ? 5.285 -7.764 4.130 1.00 95.38 87 THR A N 1
ATOM 639 C CA . THR A 1 87 ? 6.688 -8.069 4.458 1.00 95.38 87 THR A CA 1
ATOM 640 C C . THR A 1 87 ? 7.111 -9.424 3.892 1.00 95.38 87 THR A C 1
ATOM 642 O O . THR A 1 87 ? 8.193 -9.533 3.318 1.00 95.38 87 THR A O 1
ATOM 645 N N . LYS A 1 88 ? 6.249 -10.440 4.019 1.00 97.56 88 LYS A N 1
ATOM 646 C CA . LYS A 1 88 ? 6.468 -11.787 3.481 1.00 97.56 88 LYS A CA 1
ATOM 647 C C . LYS A 1 88 ? 6.564 -11.762 1.954 1.00 97.56 88 LYS A C 1
ATOM 649 O O . LYS A 1 88 ? 7.540 -12.269 1.407 1.00 97.56 88 LYS A O 1
ATOM 654 N N . GLY A 1 89 ? 5.623 -11.092 1.289 1.00 97.88 89 GLY A N 1
ATOM 655 C CA . GLY A 1 89 ? 5.621 -10.922 -0.164 1.00 97.88 89 GLY A CA 1
ATOM 656 C C . GLY A 1 89 ? 6.881 -10.218 -0.657 1.00 97.88 89 GLY A C 1
ATOM 657 O O . GLY A 1 89 ? 7.590 -10.737 -1.515 1.00 97.88 89 GLY A O 1
ATOM 658 N N . ALA A 1 90 ? 7.238 -9.091 -0.036 1.00 98.12 90 ALA A N 1
ATOM 659 C CA . ALA A 1 90 ? 8.444 -8.345 -0.384 1.00 98.12 90 ALA A CA 1
ATOM 660 C C . ALA A 1 90 ? 9.733 -9.168 -0.197 1.00 98.12 90 ALA A C 1
ATOM 662 O O . ALA A 1 90 ? 10.654 -9.061 -1.007 1.00 98.12 90 ALA A O 1
ATOM 663 N N . ALA A 1 91 ? 9.820 -9.997 0.850 1.00 97.56 91 ALA A N 1
ATOM 664 C CA . ALA A 1 91 ? 10.952 -10.902 1.050 1.00 97.56 91 ALA A CA 1
ATOM 665 C C . ALA A 1 91 ? 11.037 -11.963 -0.062 1.00 97.56 91 ALA A C 1
ATOM 667 O O . ALA A 1 91 ? 12.104 -12.144 -0.649 1.00 97.56 91 ALA A O 1
ATOM 668 N N . ALA A 1 92 ? 9.911 -12.594 -0.414 1.00 97.94 92 ALA A N 1
ATOM 669 C CA . ALA A 1 92 ? 9.841 -13.557 -1.514 1.00 97.94 92 ALA A CA 1
ATOM 670 C C . ALA A 1 92 ? 10.203 -12.923 -2.871 1.00 97.94 92 ALA A C 1
ATOM 672 O O . ALA A 1 92 ? 10.903 -13.528 -3.685 1.00 97.94 92 ALA A O 1
ATOM 673 N N . GLY A 1 93 ? 9.778 -11.680 -3.110 1.00 97.88 93 GLY A N 1
ATOM 674 C CA . GLY A 1 93 ? 10.094 -10.953 -4.339 1.00 97.88 93 GLY A CA 1
ATOM 675 C C . GLY A 1 93 ? 11.584 -10.640 -4.462 1.00 97.88 93 GLY A C 1
ATOM 676 O O . GLY A 1 93 ? 12.186 -10.882 -5.506 1.00 97.88 93 GLY A O 1
ATOM 677 N N . LYS A 1 94 ? 12.225 -10.218 -3.365 1.00 98.06 94 LYS A N 1
ATOM 678 C CA . LYS A 1 94 ? 13.681 -9.997 -3.326 1.00 98.06 94 LYS A CA 1
ATOM 679 C C . LYS A 1 94 ? 14.483 -11.264 -3.622 1.00 98.06 94 LYS A C 1
ATOM 681 O O . LYS A 1 94 ? 15.517 -11.162 -4.280 1.00 98.06 94 LYS A O 1
ATOM 686 N N . ALA A 1 95 ? 14.000 -12.427 -3.186 1.00 98.00 95 ALA A N 1
ATOM 687 C CA . ALA A 1 95 ? 14.634 -13.722 -3.439 1.00 98.00 95 ALA A CA 1
ATOM 688 C C . ALA A 1 95 ? 14.428 -14.252 -4.874 1.00 98.00 95 ALA A C 1
ATOM 690 O O . ALA A 1 95 ? 15.169 -15.122 -5.314 1.00 98.00 95 ALA A O 1
ATOM 691 N N . THR A 1 96 ? 13.452 -13.732 -5.625 1.00 97.94 96 THR A N 1
ATOM 692 C CA . THR A 1 96 ? 13.131 -14.208 -6.985 1.00 97.94 96 THR A CA 1
ATOM 693 C C . THR A 1 96 ? 14.159 -13.695 -8.004 1.00 97.94 96 THR A C 1
ATOM 695 O O . THR A 1 96 ? 14.445 -12.502 -8.017 1.00 97.94 96 THR A O 1
ATOM 698 N N . ALA A 1 97 ? 14.716 -14.545 -8.872 1.00 98.31 97 ALA A N 1
ATOM 699 C CA . ALA A 1 97 ? 15.686 -14.126 -9.894 1.00 98.31 97 ALA A CA 1
ATOM 700 C C . ALA A 1 97 ? 15.070 -13.201 -10.969 1.00 98.31 97 ALA A C 1
ATOM 702 O O . ALA A 1 97 ? 13.877 -13.275 -11.278 1.00 98.31 97 ALA A O 1
ATOM 703 N N . CYS A 1 98 ? 15.886 -12.317 -11.551 1.00 98.44 98 CYS A N 1
ATOM 704 C CA . CYS A 1 98 ? 15.458 -11.498 -12.686 1.00 98.44 98 CYS A CA 1
ATOM 705 C C . CYS A 1 98 ? 15.512 -12.330 -13.971 1.00 98.44 98 CYS A C 1
ATOM 707 O O . CYS A 1 98 ? 16.522 -12.971 -14.247 1.00 98.44 98 CYS A O 1
ATOM 709 N N . GLY A 1 99 ? 14.425 -12.331 -14.737 1.00 97.25 99 GLY A N 1
ATOM 710 C CA . GLY A 1 99 ? 14.308 -13.085 -15.979 1.00 97.25 99 GLY A CA 1
ATOM 711 C C . GLY A 1 99 ? 12.876 -13.068 -16.504 1.00 97.25 99 GLY A C 1
ATOM 712 O O . GLY A 1 99 ? 12.005 -12.396 -15.950 1.00 97.25 99 GLY A O 1
ATOM 713 N N . ARG A 1 100 ? 12.628 -13.848 -17.557 1.00 98.06 100 ARG A N 1
ATOM 714 C CA . ARG A 1 100 ? 11.333 -13.892 -18.249 1.00 98.06 100 ARG A CA 1
ATOM 715 C C . ARG A 1 100 ? 10.172 -14.299 -17.336 1.00 98.06 100 ARG A C 1
ATOM 717 O O . ARG A 1 100 ? 9.101 -13.710 -17.407 1.00 98.06 100 ARG A O 1
ATOM 724 N N . GLU A 1 101 ? 10.376 -15.270 -16.449 1.00 97.38 101 GLU A N 1
ATOM 725 C CA . GLU A 1 101 ? 9.324 -15.719 -15.524 1.00 97.38 101 GLU A CA 1
ATOM 726 C C . GLU A 1 101 ? 8.903 -14.630 -14.532 1.00 97.38 101 GLU A C 1
ATOM 728 O O . GLU A 1 101 ? 7.715 -14.464 -14.233 1.00 97.38 101 GLU A O 1
ATOM 733 N N . SER A 1 102 ? 9.869 -13.860 -14.022 1.00 97.88 102 SER A N 1
ATOM 734 C CA . SER A 1 102 ? 9.578 -12.785 -13.078 1.00 97.88 102 SER A CA 1
ATOM 735 C C . SER A 1 102 ? 8.941 -11.580 -13.767 1.00 97.88 102 SER A C 1
ATOM 737 O O . SER A 1 102 ? 8.067 -10.955 -13.170 1.00 97.88 102 SER A O 1
ATOM 739 N N . GLU A 1 103 ? 9.269 -11.318 -15.035 1.00 98.25 103 GLU A N 1
ATOM 740 C CA . GLU A 1 103 ? 8.543 -10.347 -15.863 1.00 98.25 103 GLU A CA 1
ATOM 741 C C . GLU A 1 103 ? 7.074 -10.754 -16.048 1.00 98.25 103 GLU A C 1
ATOM 743 O O . GLU A 1 103 ? 6.179 -9.964 -15.741 1.00 98.25 103 GLU A O 1
ATOM 748 N N . ILE A 1 104 ? 6.816 -11.997 -16.480 1.00 97.56 104 ILE A N 1
ATOM 749 C CA . ILE A 1 104 ? 5.454 -12.528 -16.664 1.00 97.56 104 ILE A CA 1
ATOM 750 C C . ILE A 1 104 ? 4.659 -12.401 -15.364 1.00 97.56 104 ILE A C 1
ATOM 752 O O . ILE A 1 104 ? 3.529 -11.920 -15.374 1.00 97.56 104 ILE A O 1
ATOM 756 N N . THR A 1 105 ? 5.266 -12.771 -14.234 1.00 95.94 105 THR A N 1
ATOM 757 C CA . THR A 1 105 ? 4.634 -12.669 -12.912 1.00 95.94 105 THR A CA 1
ATOM 758 C C . THR A 1 105 ? 4.276 -11.224 -12.561 1.00 95.94 105 THR A C 1
ATOM 760 O O . THR A 1 105 ? 3.183 -10.957 -12.067 1.00 95.94 105 THR A O 1
ATOM 763 N N . VAL A 1 106 ? 5.179 -10.268 -12.797 1.00 98.12 106 VAL A N 1
ATOM 764 C CA . VAL A 1 106 ? 4.930 -8.851 -12.495 1.00 98.12 106 VAL A CA 1
ATOM 765 C C . VAL A 1 106 ? 3.809 -8.290 -13.370 1.00 98.12 106 VAL A C 1
ATOM 767 O O . VAL A 1 106 ? 2.874 -7.696 -12.830 1.00 98.12 106 VAL A O 1
ATOM 770 N N . ARG A 1 107 ? 3.860 -8.522 -14.688 1.00 97.69 107 ARG A N 1
ATOM 771 C CA . ARG A 1 107 ? 2.837 -8.043 -15.630 1.00 97.69 107 ARG A CA 1
ATOM 772 C C . ARG A 1 107 ? 1.470 -8.668 -15.347 1.00 97.69 107 ARG A C 1
ATOM 774 O O . ARG A 1 107 ? 0.494 -7.940 -15.205 1.00 97.69 107 ARG A O 1
ATOM 781 N N . ALA A 1 108 ? 1.411 -9.985 -15.140 1.00 96.12 108 ALA A N 1
ATOM 782 C CA . ALA A 1 108 ? 0.163 -10.687 -14.835 1.00 96.12 108 ALA A CA 1
ATOM 783 C C . ALA A 1 108 ? -0.480 -10.204 -13.525 1.00 96.12 108 ALA A C 1
ATOM 785 O O . ALA A 1 108 ? -1.694 -9.998 -13.471 1.00 96.12 108 ALA A O 1
ATOM 786 N N . THR A 1 109 ? 0.320 -9.977 -12.475 1.00 96.94 109 THR A N 1
ATOM 787 C CA . THR A 1 109 ? -0.178 -9.402 -11.216 1.00 96.94 109 THR A CA 1
ATOM 788 C C . THR A 1 109 ? -0.724 -7.991 -11.423 1.00 96.94 109 THR A C 1
ATOM 790 O O . THR A 1 109 ? -1.751 -7.642 -10.842 1.00 96.94 109 THR A O 1
ATOM 793 N N . MET A 1 110 ? -0.064 -7.176 -12.246 1.00 96.50 110 MET A N 1
ATOM 794 C CA . MET A 1 110 ? -0.504 -5.811 -12.511 1.00 96.50 110 MET A CA 1
ATOM 795 C C . MET A 1 110 ? -1.817 -5.781 -13.313 1.00 96.50 110 MET A C 1
ATOM 797 O O . MET A 1 110 ? -2.755 -5.089 -12.912 1.00 96.50 110 MET A O 1
ATOM 801 N N . ASP A 1 111 ? -1.954 -6.615 -14.345 1.00 95.38 111 ASP A N 1
ATOM 802 C CA . ASP A 1 111 ? -3.205 -6.759 -15.100 1.00 95.38 111 ASP A CA 1
ATOM 803 C C . ASP A 1 111 ? -4.352 -7.270 -14.218 1.00 95.38 111 ASP A C 1
ATOM 805 O O . ASP A 1 111 ? -5.479 -6.774 -14.290 1.00 95.38 111 ASP A O 1
ATOM 809 N N . ALA A 1 112 ? -4.074 -8.238 -13.338 1.00 93.06 112 ALA A N 1
ATOM 810 C CA . ALA A 1 112 ? -5.049 -8.716 -12.363 1.00 93.06 112 ALA A CA 1
ATOM 811 C C . ALA A 1 112 ? -5.484 -7.601 -11.398 1.00 93.06 112 ALA A C 1
ATOM 813 O O . ALA A 1 112 ? -6.677 -7.470 -11.117 1.00 93.06 112 ALA A O 1
ATOM 814 N N . ALA A 1 113 ? -4.549 -6.765 -10.936 1.00 94.38 113 ALA A N 1
ATOM 815 C CA . ALA A 1 113 ? -4.848 -5.625 -10.075 1.00 94.38 113 ALA A CA 1
ATOM 816 C C . ALA A 1 113 ? -5.727 -4.585 -10.786 1.00 94.38 113 ALA A C 1
ATOM 818 O O . ALA A 1 113 ? -6.735 -4.154 -10.225 1.00 94.38 113 ALA A O 1
ATOM 819 N N . ARG A 1 114 ? -5.402 -4.235 -12.038 1.00 95.00 114 ARG A N 1
ATOM 820 C CA . ARG A 1 114 ? -6.208 -3.322 -12.865 1.00 95.00 114 ARG A CA 1
ATOM 821 C C . ARG A 1 114 ? -7.629 -3.843 -13.064 1.00 95.00 114 ARG A C 1
ATOM 823 O O . ARG A 1 114 ? -8.578 -3.100 -12.825 1.00 95.00 114 ARG A O 1
ATOM 830 N N . ARG A 1 115 ? -7.788 -5.125 -13.419 1.00 90.75 115 ARG A N 1
ATOM 831 C CA . ARG A 1 115 ? -9.111 -5.762 -13.569 1.00 90.75 115 ARG A CA 1
ATOM 832 C C . ARG A 1 115 ? -9.911 -5.754 -12.271 1.00 90.75 115 ARG A C 1
ATOM 834 O O . ARG A 1 115 ? -11.089 -5.416 -12.293 1.00 90.75 115 ARG A O 1
ATOM 841 N N . ALA A 1 116 ? -9.281 -6.070 -11.139 1.00 89.12 116 ALA A N 1
ATOM 842 C CA . ALA A 1 116 ? -9.949 -6.042 -9.840 1.00 89.12 116 ALA A CA 1
ATOM 843 C C . ALA A 1 116 ? -10.449 -4.632 -9.477 1.00 89.12 116 ALA A C 1
ATOM 845 O O . ALA A 1 116 ? -11.549 -4.476 -8.949 1.00 89.12 116 ALA A O 1
ATOM 846 N N . ILE A 1 117 ? -9.667 -3.595 -9.792 1.00 87.12 117 ILE A N 1
ATOM 847 C CA . ILE A 1 117 ? -10.067 -2.202 -9.568 1.00 87.12 117 ILE A CA 1
ATOM 848 C C . ILE A 1 117 ? -11.193 -1.786 -10.518 1.00 87.12 117 ILE A C 1
ATOM 850 O O . ILE A 1 117 ? -12.164 -1.188 -10.056 1.00 87.12 117 ILE A O 1
ATOM 854 N N . ALA A 1 118 ? -11.109 -2.134 -11.804 1.00 86.56 118 ALA A N 1
ATOM 855 C CA . ALA A 1 118 ? -12.172 -1.864 -12.771 1.00 86.56 118 ALA A CA 1
ATOM 856 C C . ALA A 1 118 ? -13.504 -2.502 -12.336 1.00 86.56 118 ALA A C 1
ATOM 858 O O . ALA A 1 118 ? -14.496 -1.793 -12.189 1.00 86.56 118 ALA A O 1
ATOM 859 N N . ALA A 1 119 ? -13.490 -3.789 -11.977 1.00 83.44 119 ALA A N 1
ATOM 860 C CA . ALA A 1 119 ? -14.670 -4.500 -11.480 1.00 83.44 119 ALA A CA 1
ATOM 861 C C . ALA A 1 119 ? -15.252 -3.868 -10.200 1.00 83.44 119 ALA A C 1
ATOM 863 O O . ALA A 1 119 ? -16.469 -3.808 -10.015 1.00 83.44 119 ALA A O 1
ATOM 864 N N . SER A 1 120 ? -14.392 -3.350 -9.313 1.00 81.31 120 SER A N 1
ATOM 865 C CA . SER A 1 120 ? -14.840 -2.656 -8.100 1.00 81.31 120 SER A CA 1
ATOM 866 C C . SER A 1 120 ? -15.515 -1.309 -8.378 1.00 81.31 120 SER A C 1
ATOM 868 O O . SER A 1 120 ? -16.370 -0.895 -7.596 1.00 81.31 120 SER A O 1
ATOM 870 N N . ASN A 1 121 ? -15.160 -0.644 -9.482 1.00 78.06 121 ASN A N 1
ATOM 871 C CA . ASN A 1 121 ? -15.790 0.606 -9.904 1.00 78.06 121 ASN A CA 1
ATOM 872 C C . ASN A 1 121 ? -17.153 0.347 -10.558 1.00 78.06 121 ASN A C 1
ATOM 874 O O . ASN A 1 121 ? -18.091 1.089 -10.297 1.00 78.06 121 ASN A O 1
ATOM 878 N N . GLU A 1 122 ? -17.278 -0.718 -11.354 1.00 78.12 122 GLU A N 1
ATOM 879 C CA . GLU A 1 122 ? -18.547 -1.118 -11.986 1.00 78.12 122 GLU A CA 1
ATOM 880 C C . GLU A 1 122 ? -19.585 -1.595 -10.961 1.00 78.12 122 GLU A C 1
ATOM 882 O O . GLU A 1 122 ? -20.779 -1.361 -11.117 1.00 78.12 122 GLU A O 1
ATOM 887 N N . SER A 1 123 ? -19.129 -2.226 -9.876 1.00 68.12 123 SER A N 1
ATOM 888 C CA . SER A 1 123 ? -20.004 -2.734 -8.811 1.00 68.12 123 SER A CA 1
ATOM 889 C C . SER A 1 123 ? -20.466 -1.656 -7.821 1.00 68.12 123 SER A C 1
ATOM 891 O O . SER A 1 123 ? -21.257 -1.947 -6.922 1.00 68.12 123 SER A O 1
ATOM 893 N N . GLN A 1 124 ? -19.974 -0.416 -7.928 1.00 51.91 124 GLN A N 1
ATOM 894 C CA . GLN A 1 124 ? -20.524 0.688 -7.147 1.00 51.91 124 GLN A CA 1
ATOM 895 C C . GLN A 1 124 ? -21.796 1.184 -7.841 1.00 51.91 124 GLN A C 1
ATOM 897 O O . GLN A 1 124 ? -21.700 1.674 -8.966 1.00 51.91 124 GLN A O 1
ATOM 902 N N . PRO A 1 125 ? -22.984 1.103 -7.204 1.00 45.94 125 PRO A N 1
ATOM 903 C CA . PRO A 1 125 ? -24.176 1.706 -7.776 1.00 45.94 125 PRO A CA 1
ATOM 904 C C . PRO A 1 125 ? -23.874 3.182 -8.007 1.00 45.94 125 PRO A C 1
ATOM 906 O O . PRO A 1 125 ? -23.488 3.892 -7.072 1.00 45.94 125 PRO A O 1
ATOM 909 N N . HIS A 1 126 ? -24.012 3.626 -9.258 1.00 47.84 126 HIS A N 1
ATOM 910 C CA . HIS A 1 126 ? -24.033 5.038 -9.592 1.00 47.84 126 HIS A CA 1
ATOM 911 C C . HIS A 1 126 ? -25.102 5.679 -8.709 1.00 47.84 126 HIS A C 1
ATOM 913 O O . HIS A 1 126 ? -26.294 5.588 -8.991 1.00 47.84 126 HIS A O 1
ATOM 919 N N . VAL A 1 127 ? -24.682 6.311 -7.613 1.00 46.88 127 VAL A N 1
ATOM 920 C CA . VAL A 1 127 ? -25.516 7.286 -6.926 1.00 46.88 127 VAL A CA 1
ATOM 921 C C . VAL A 1 127 ? -25.661 8.394 -7.950 1.00 46.88 127 VAL A C 1
ATOM 923 O O . VAL A 1 127 ? -24.755 9.209 -8.125 1.00 46.88 127 VAL A O 1
ATOM 926 N N . THR A 1 128 ? -26.748 8.331 -8.715 1.00 45.28 128 THR A N 1
ATOM 927 C CA . THR A 1 128 ? -27.176 9.376 -9.630 1.00 45.28 128 THR A CA 1
ATOM 928 C C . THR A 1 128 ? -27.113 10.669 -8.848 1.00 45.28 128 THR A C 1
ATOM 930 O O . THR A 1 128 ? -27.850 10.867 -7.880 1.00 45.28 128 THR A O 1
ATOM 933 N N . ALA A 1 129 ? -26.151 11.508 -9.216 1.00 47.47 129 ALA A N 1
ATOM 934 C CA . ALA A 1 129 ? -26.073 12.860 -8.726 1.00 47.47 129 ALA A CA 1
ATOM 935 C C . ALA A 1 129 ? -27.396 13.518 -9.114 1.00 47.47 129 ALA A C 1
ATOM 937 O O . ALA A 1 129 ? -27.626 13.787 -10.291 1.00 47.47 129 ALA A O 1
ATOM 938 N N . ASN A 1 130 ? -28.286 13.712 -8.140 1.00 47.22 130 ASN A N 1
ATOM 939 C CA . ASN A 1 130 ? -29.447 14.560 -8.331 1.00 47.22 130 ASN A CA 1
ATOM 940 C C . ASN A 1 130 ? -28.922 15.922 -8.776 1.00 47.22 130 ASN A C 1
ATOM 942 O O . ASN A 1 130 ? -28.248 16.630 -8.023 1.00 47.22 130 ASN A O 1
ATOM 946 N N . THR A 1 131 ? -29.204 16.239 -10.034 1.00 46.19 131 THR A N 1
ATOM 947 C CA . THR A 1 131 ? -29.025 17.541 -10.650 1.00 46.19 131 THR A CA 1
ATOM 948 C C . THR A 1 131 ? -29.802 18.544 -9.807 1.00 46.19 131 THR A C 1
ATOM 950 O O . THR A 1 131 ? -31.018 18.666 -9.926 1.00 46.19 131 THR A O 1
ATOM 953 N N . HIS A 1 132 ? -29.111 19.223 -8.892 1.00 51.22 132 HIS A N 1
ATOM 954 C CA . HIS A 1 132 ? -29.680 20.345 -8.166 1.00 51.22 132 HIS A CA 1
ATOM 955 C C . HIS A 1 132 ? -29.957 21.464 -9.169 1.00 51.22 132 HIS A C 1
ATOM 957 O O . HIS A 1 132 ? -29.045 22.096 -9.702 1.00 51.22 132 HIS A O 1
ATOM 963 N N . THR A 1 133 ? -31.244 21.676 -9.418 1.00 47.03 133 THR A N 1
ATOM 964 C CA . THR A 1 133 ? -31.818 22.849 -10.059 1.00 47.03 133 THR A CA 1
ATOM 965 C C . THR A 1 133 ? -31.232 24.114 -9.439 1.00 47.03 133 THR A C 1
ATOM 967 O O . THR A 1 133 ? -31.100 24.235 -8.220 1.00 47.03 133 THR A O 1
ATOM 970 N N . ALA A 1 134 ? -30.860 25.048 -10.309 1.00 49.88 134 ALA A N 1
ATOM 971 C CA . ALA A 1 134 ? -30.256 26.322 -9.970 1.00 49.88 134 ALA A CA 1
ATOM 972 C C . ALA A 1 134 ? -31.132 27.131 -8.997 1.00 49.88 134 ALA A C 1
ATOM 974 O O . ALA A 1 134 ? -32.108 27.758 -9.396 1.00 49.88 134 ALA A O 1
ATOM 975 N N . ALA A 1 135 ? -30.733 27.175 -7.727 1.00 45.94 135 ALA A N 1
ATOM 976 C CA . ALA A 1 135 ? -31.116 28.235 -6.807 1.00 45.94 135 ALA A CA 1
ATOM 977 C C . ALA A 1 135 ? -29.906 29.157 -6.638 1.00 45.94 135 ALA A C 1
ATOM 979 O O . ALA A 1 135 ? -28.883 28.799 -6.051 1.00 45.94 135 ALA A O 1
ATOM 980 N N . LYS A 1 136 ? -30.030 30.344 -7.226 1.00 50.75 136 LYS A N 1
ATOM 981 C CA . LYS A 1 136 ? -29.072 31.447 -7.211 1.00 50.75 136 LYS A CA 1
ATOM 982 C C . LYS A 1 136 ? -29.005 32.048 -5.801 1.00 50.75 136 LYS A C 1
ATOM 984 O O . LYS A 1 136 ? -29.520 33.129 -5.566 1.00 50.75 136 LYS A O 1
ATOM 989 N N . ASN A 1 137 ? -28.375 31.336 -4.870 1.00 46.50 137 ASN A N 1
ATOM 990 C CA . ASN A 1 137 ? -27.991 31.872 -3.570 1.00 46.50 137 ASN A CA 1
ATOM 991 C C . ASN A 1 137 ? -26.477 32.031 -3.548 1.00 46.50 137 ASN A C 1
ATOM 993 O O . ASN A 1 137 ? -25.735 31.050 -3.575 1.00 46.50 137 ASN A O 1
ATOM 997 N N . THR A 1 138 ? -26.042 33.286 -3.503 1.00 50.50 138 THR A N 1
ATOM 998 C CA . THR A 1 138 ? -24.662 33.750 -3.353 1.00 50.50 138 THR A CA 1
ATOM 999 C C . THR A 1 138 ? -24.076 33.234 -2.036 1.00 50.50 138 THR A C 1
ATOM 1001 O O . THR A 1 138 ? -23.987 33.945 -1.043 1.00 50.50 138 THR A O 1
ATOM 1004 N N . SER A 1 139 ? -23.710 31.957 -2.011 1.00 43.88 139 SER A N 1
ATOM 1005 C CA . SER A 1 139 ? -22.991 31.319 -0.917 1.00 43.88 139 SER A CA 1
ATOM 1006 C C . SER A 1 139 ? -21.545 31.197 -1.362 1.00 43.88 139 SER A C 1
ATOM 1008 O O . SER A 1 139 ? -21.262 30.585 -2.393 1.00 43.88 139 SER A O 1
ATOM 1010 N N . ALA A 1 140 ? -20.636 31.820 -0.612 1.00 53.31 140 ALA A N 1
ATOM 1011 C CA . ALA A 1 140 ? -19.201 31.699 -0.826 1.00 53.31 140 ALA A CA 1
ATOM 1012 C C . ALA A 1 140 ? -18.819 30.223 -1.066 1.00 53.31 140 ALA A C 1
ATOM 1014 O O . ALA A 1 140 ? -19.359 29.345 -0.382 1.00 53.31 140 ALA A O 1
ATOM 1015 N N . PRO A 1 141 ? -17.922 29.925 -2.027 1.00 49.12 141 PRO A N 1
ATOM 1016 C CA . PRO A 1 141 ? -17.593 28.552 -2.384 1.00 49.12 141 PRO A CA 1
ATOM 1017 C C . PRO A 1 141 ? -17.192 27.774 -1.124 1.00 49.12 141 PRO A C 1
ATOM 1019 O O . PRO A 1 141 ? -16.391 28.290 -0.334 1.00 49.12 141 PRO A O 1
ATOM 1022 N N . PRO A 1 142 ? -17.724 26.552 -0.908 1.00 44.75 142 PRO A N 1
ATOM 1023 C CA . PRO A 1 142 ? -17.355 25.747 0.243 1.00 44.75 142 PRO A CA 1
ATOM 1024 C C . PRO A 1 142 ? -15.839 25.624 0.239 1.00 44.75 142 PRO A C 1
ATOM 1026 O O . PRO A 1 142 ? -15.241 25.176 -0.743 1.00 44.75 142 PRO A O 1
ATOM 1029 N N . ARG A 1 143 ? -15.221 26.112 1.318 1.00 44.19 143 ARG A N 1
ATOM 1030 C CA . ARG A 1 143 ? -13.775 26.145 1.514 1.00 44.19 143 ARG A CA 1
ATOM 1031 C C . ARG A 1 143 ? -13.270 24.724 1.305 1.00 44.19 143 ARG A C 1
ATOM 1033 O O . ARG A 1 143 ? -13.388 23.897 2.206 1.00 44.19 143 ARG A O 1
ATOM 1040 N N . ARG A 1 144 ? -12.767 24.421 0.099 1.00 50.56 144 ARG A N 1
ATOM 1041 C CA . ARG A 1 144 ? -12.140 23.135 -0.214 1.00 50.56 144 ARG A CA 1
ATOM 1042 C C . ARG A 1 144 ? -11.114 22.941 0.885 1.00 50.56 144 ARG A C 1
ATOM 1044 O O . ARG A 1 144 ? -10.171 23.727 0.969 1.00 50.56 144 ARG A O 1
ATOM 1051 N N . VAL A 1 145 ? -11.342 21.978 1.777 1.00 51.72 145 VAL A N 1
ATOM 1052 C CA . VAL A 1 145 ? -10.348 21.597 2.776 1.00 51.72 145 VAL A CA 1
ATOM 1053 C C . VAL A 1 145 ? -9.156 21.176 1.941 1.00 51.72 145 VAL A C 1
ATOM 1055 O O . VAL A 1 145 ? -9.193 20.125 1.304 1.00 51.72 145 VAL A O 1
ATOM 1058 N N . SER A 1 146 ? -8.178 22.068 1.803 1.00 58.16 146 SER A N 1
ATOM 1059 C CA . SER A 1 146 ? -7.104 21.876 0.848 1.00 58.16 146 SER A CA 1
ATOM 1060 C C . SER A 1 146 ? -6.393 20.604 1.273 1.00 58.16 146 SER A C 1
ATOM 1062 O O . SER A 1 146 ? -5.856 20.509 2.382 1.00 58.16 146 SER A O 1
ATOM 1064 N N . ALA A 1 147 ? -6.495 19.573 0.433 1.00 72.94 147 ALA A N 1
ATOM 1065 C CA . ALA A 1 147 ? -5.866 18.292 0.677 1.00 72.94 147 ALA A CA 1
ATOM 1066 C C . ALA A 1 147 ? -4.360 18.547 0.725 1.00 72.94 147 ALA A C 1
ATOM 1068 O O . ALA A 1 147 ? -3.700 18.676 -0.301 1.00 72.94 147 ALA A O 1
ATOM 1069 N N . SER A 1 148 ? -3.840 18.744 1.935 1.00 88.00 148 SER A N 1
ATOM 1070 C CA . SER A 1 148 ? -2.474 19.187 2.160 1.00 88.00 148 SER A CA 1
ATOM 1071 C C . SER A 1 148 ? -1.588 17.979 2.413 1.00 88.00 148 SER A C 1
ATOM 1073 O O . SER A 1 148 ? -1.833 17.190 3.332 1.00 88.00 148 SER A O 1
ATOM 1075 N N . THR A 1 149 ? -0.498 17.873 1.655 1.00 89.19 149 THR A N 1
ATOM 1076 C CA . THR A 1 149 ? 0.576 16.904 1.906 1.00 89.19 149 THR A CA 1
ATOM 1077 C C . THR A 1 149 ? 1.141 17.011 3.323 1.00 89.19 149 THR A C 1
ATOM 1079 O O . THR A 1 149 ? 1.565 15.997 3.877 1.00 89.19 149 THR A O 1
ATOM 1082 N N . ALA A 1 150 ? 1.110 18.192 3.954 1.00 90.56 150 ALA A N 1
ATOM 1083 C CA . ALA A 1 150 ? 1.539 18.373 5.340 1.00 90.56 150 ALA A CA 1
ATOM 1084 C C . ALA A 1 150 ? 0.570 17.712 6.333 1.00 90.56 150 ALA A C 1
ATOM 1086 O O . ALA A 1 150 ? 1.004 16.987 7.234 1.00 90.56 150 ALA A O 1
ATOM 1087 N N . SER A 1 151 ? -0.738 17.914 6.142 1.00 91.25 151 SER A N 1
ATOM 1088 C CA . SER A 1 151 ? -1.779 17.250 6.937 1.00 91.25 151 SER A CA 1
ATOM 1089 C C . SER A 1 151 ? -1.708 15.736 6.762 1.00 91.25 151 SER A C 1
ATOM 1091 O O . SER A 1 151 ? -1.647 15.011 7.757 1.00 91.25 151 SER A O 1
ATOM 1093 N N . TYR A 1 152 ? -1.603 15.265 5.516 1.00 92.44 152 TYR A N 1
ATOM 1094 C CA . TYR A 1 152 ? -1.432 13.846 5.216 1.00 92.44 152 TYR A CA 1
ATOM 1095 C C . TYR A 1 152 ? -0.184 13.273 5.889 1.00 92.44 152 TYR A C 1
ATOM 1097 O O . TYR A 1 152 ? -0.283 12.292 6.620 1.00 92.44 152 TYR A O 1
ATOM 1105 N N . SER A 1 153 ? 0.979 13.911 5.726 1.00 92.12 153 SER A N 1
ATOM 1106 C CA . SER A 1 153 ? 2.237 13.427 6.301 1.00 92.12 153 SER A CA 1
ATOM 1107 C C . SER A 1 153 ? 2.181 13.334 7.832 1.00 92.12 153 SER A C 1
ATOM 1109 O O . SER A 1 153 ? 2.675 12.370 8.420 1.00 92.12 153 SER A O 1
ATOM 1111 N N . ARG A 1 154 ? 1.527 14.297 8.499 1.00 93.56 154 ARG A N 1
ATOM 1112 C CA . ARG A 1 154 ? 1.333 14.286 9.958 1.00 93.56 154 ARG A CA 1
ATOM 1113 C C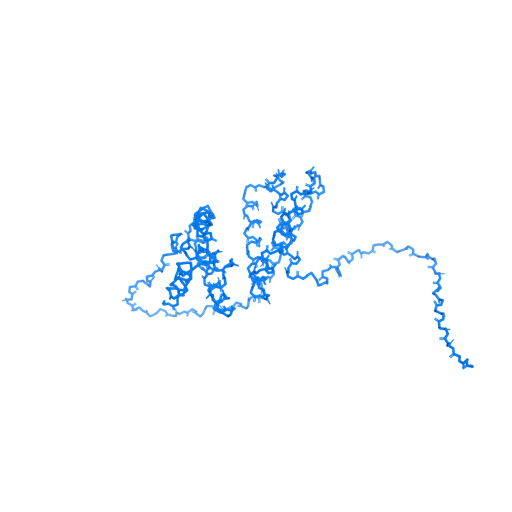 . ARG A 1 154 ? 0.479 13.100 10.409 1.00 93.56 154 ARG A C 1
ATOM 1115 O O . ARG A 1 154 ? 0.885 12.383 11.322 1.00 93.56 154 ARG A O 1
ATOM 1122 N N . LEU A 1 155 ? -0.666 12.891 9.763 1.00 94.12 155 LEU A N 1
ATOM 1123 C CA . LEU A 1 155 ? -1.603 11.816 10.094 1.00 94.12 155 LEU A CA 1
ATOM 1124 C C . LEU A 1 155 ? -1.018 10.440 9.763 1.00 94.12 155 LEU A C 1
ATOM 1126 O O . LEU A 1 155 ? -1.069 9.532 10.589 1.00 94.12 155 LEU A O 1
ATOM 1130 N N . ALA A 1 156 ? -0.371 10.309 8.605 1.00 94.19 156 ALA A N 1
ATOM 1131 C CA . ALA A 1 156 ? 0.330 9.098 8.204 1.00 94.19 156 ALA A CA 1
ATOM 1132 C C . ALA A 1 156 ? 1.462 8.745 9.184 1.00 94.19 156 ALA A C 1
ATOM 1134 O O . ALA A 1 156 ? 1.635 7.577 9.522 1.00 94.19 156 ALA A O 1
ATOM 1135 N N . ALA A 1 157 ? 2.205 9.730 9.707 1.00 95.25 157 ALA A N 1
ATOM 1136 C CA . ALA A 1 157 ? 3.245 9.472 10.704 1.00 95.25 157 ALA A CA 1
ATOM 1137 C C . ALA A 1 157 ? 2.654 8.888 11.995 1.00 95.25 157 ALA A C 1
ATOM 1139 O O . ALA A 1 157 ? 3.188 7.920 12.535 1.00 95.25 157 ALA A O 1
ATOM 1140 N N . ALA A 1 158 ? 1.537 9.450 12.466 1.00 96.06 158 ALA A N 1
ATOM 1141 C CA . ALA A 1 158 ? 0.806 8.920 13.609 1.00 96.06 158 ALA A CA 1
ATOM 1142 C C . ALA A 1 158 ? 0.273 7.506 13.335 1.00 96.06 158 ALA A C 1
ATOM 1144 O O . ALA A 1 158 ? 0.405 6.642 14.191 1.00 96.06 158 ALA A O 1
ATOM 1145 N N . TYR A 1 159 ? -0.229 7.227 12.133 1.00 94.25 159 TYR A N 1
ATOM 1146 C CA . TYR A 1 159 ? -0.634 5.876 11.739 1.00 94.25 159 TYR A CA 1
ATOM 1147 C C . TYR A 1 159 ? 0.516 4.864 11.771 1.00 94.25 159 TYR A C 1
ATOM 1149 O O . TYR A 1 159 ? 0.355 3.775 12.312 1.00 94.25 159 TYR A O 1
ATOM 1157 N N . TYR A 1 160 ? 1.697 5.210 11.255 1.00 92.94 160 TYR A N 1
ATOM 1158 C CA . TYR A 1 160 ? 2.853 4.309 11.319 1.00 92.94 160 TYR A CA 1
ATOM 1159 C C . TYR A 1 160 ? 3.311 4.042 12.759 1.00 92.94 160 TYR A C 1
ATOM 1161 O O . TYR A 1 160 ? 3.759 2.937 13.067 1.00 92.94 160 TYR A O 1
ATOM 1169 N N . VAL A 1 161 ? 3.189 5.033 13.648 1.00 95.75 161 VAL A N 1
ATOM 1170 C CA . VAL A 1 161 ? 3.416 4.846 15.088 1.00 95.75 161 VAL A CA 1
ATOM 1171 C C . VAL A 1 161 ? 2.338 3.945 15.690 1.00 95.75 161 VAL A C 1
ATOM 1173 O O . VAL A 1 161 ? 2.675 3.003 16.401 1.00 95.75 161 VAL A O 1
ATOM 1176 N N . GLU A 1 162 ? 1.067 4.181 15.369 1.00 95.69 162 GLU A N 1
ATOM 1177 C CA . GLU A 1 162 ? -0.064 3.389 15.857 1.00 95.69 162 GLU A CA 1
ATOM 1178 C C . GLU A 1 162 ? 0.050 1.920 15.453 1.00 95.69 162 GLU A C 1
ATOM 1180 O O . GLU A 1 162 ? -0.067 1.030 16.290 1.00 95.69 162 GLU A O 1
ATOM 1185 N N . ARG A 1 163 ? 0.391 1.645 14.192 1.00 91.19 163 ARG A N 1
ATOM 1186 C CA . ARG A 1 163 ? 0.579 0.282 13.683 1.00 91.19 163 ARG A CA 1
ATOM 1187 C C . ARG A 1 163 ? 1.626 -0.507 14.476 1.00 91.19 163 ARG A C 1
ATOM 1189 O O . ARG A 1 163 ? 1.501 -1.724 14.606 1.00 91.19 163 ARG A O 1
ATOM 1196 N N . ARG A 1 164 ? 2.648 0.177 15.000 1.00 91.25 164 ARG A N 1
ATOM 1197 C CA . ARG A 1 164 ? 3.694 -0.421 15.838 1.00 91.25 164 ARG A CA 1
ATOM 1198 C C . ARG A 1 164 ? 3.282 -0.515 17.308 1.00 91.25 164 ARG A C 1
ATOM 1200 O O . ARG A 1 164 ? 3.527 -1.545 17.922 1.00 91.25 164 ARG A O 1
ATOM 1207 N N . CYS A 1 165 ? 2.704 0.549 17.860 1.00 93.38 165 CYS A N 1
ATOM 1208 C CA . CYS A 1 165 ? 2.551 0.725 19.305 1.00 93.38 165 CYS A CA 1
ATOM 1209 C C . CYS A 1 165 ? 1.144 0.467 19.858 1.00 93.38 165 CYS A C 1
ATOM 1211 O O . CYS A 1 165 ? 1.022 0.300 21.065 1.00 93.38 165 CYS A O 1
ATOM 1213 N N . ARG A 1 166 ? 0.112 0.402 19.007 1.00 94.69 166 ARG A N 1
ATOM 1214 C CA . ARG A 1 166 ? -1.272 0.038 19.365 1.00 94.69 166 ARG A CA 1
ATOM 1215 C C . ARG A 1 166 ? -1.869 0.879 20.501 1.00 94.69 166 ARG A C 1
ATOM 1217 O O . ARG A 1 166 ? -2.340 0.348 21.502 1.00 94.69 166 ARG A O 1
ATOM 1224 N N . HIS A 1 167 ? -1.828 2.200 20.362 1.00 95.69 167 HIS A N 1
ATOM 1225 C CA . HIS A 1 167 ? -2.355 3.146 21.351 1.00 95.69 167 HIS A CA 1
ATOM 1226 C C . HIS A 1 167 ? -3.862 3.380 21.239 1.00 95.69 167 HIS A C 1
ATOM 1228 O O . HIS A 1 167 ? -4.447 3.980 22.150 1.00 95.69 167 HIS A O 1
ATOM 1234 N N . LEU A 1 168 ? -4.474 2.973 20.126 1.00 93.56 168 LEU A N 1
ATOM 1235 C CA . LEU A 1 168 ? -5.910 3.042 19.884 1.00 93.56 168 LEU A CA 1
ATOM 1236 C C . LEU A 1 168 ? -6.551 1.661 20.041 1.00 93.56 168 LEU A C 1
ATOM 1238 O O . LEU A 1 168 ? -5.917 0.626 19.831 1.00 93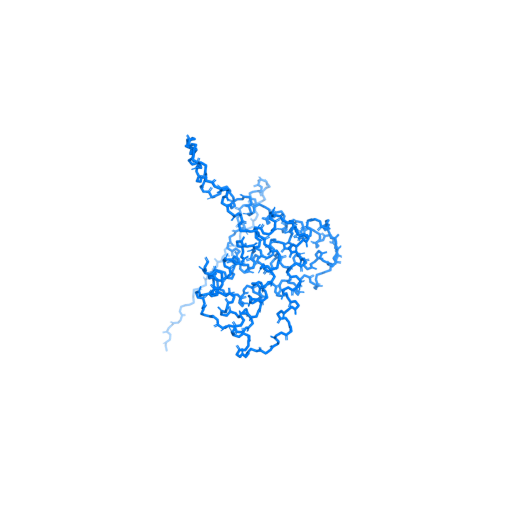.56 168 LEU A O 1
ATOM 1242 N N . SER A 1 169 ? -7.847 1.643 20.363 1.00 92.00 169 SER A N 1
ATOM 1243 C CA . SER A 1 169 ? -8.624 0.410 20.230 1.00 92.00 169 SER A CA 1
ATOM 1244 C C . SER A 1 169 ? -8.711 -0.003 18.758 1.00 92.00 169 SER A C 1
ATOM 1246 O O . SER A 1 169 ? -8.556 0.824 17.857 1.00 92.00 169 SER A O 1
ATOM 1248 N N . HIS A 1 170 ? -9.001 -1.277 18.490 1.00 81.50 170 HIS A N 1
ATOM 1249 C CA . HIS A 1 170 ? -9.104 -1.773 17.116 1.00 81.50 170 HIS A CA 1
ATOM 1250 C C . HIS A 1 170 ? -10.101 -0.959 16.270 1.00 81.50 170 HIS A C 1
ATOM 1252 O O . HIS A 1 170 ? -9.748 -0.493 15.188 1.00 81.50 170 HIS A O 1
ATOM 1258 N N . ALA A 1 171 ? -11.300 -0.695 16.798 1.00 81.00 171 ALA A N 1
ATOM 1259 C CA . ALA A 1 171 ? -12.314 0.110 16.116 1.00 81.00 171 ALA A CA 1
ATOM 1260 C C . ALA A 1 171 ? -11.826 1.539 15.803 1.00 81.00 171 ALA A C 1
ATOM 1262 O O . ALA A 1 171 ? -12.032 2.044 14.700 1.00 81.00 171 ALA A O 1
ATOM 1263 N N . GLN A 1 172 ? -11.119 2.176 16.7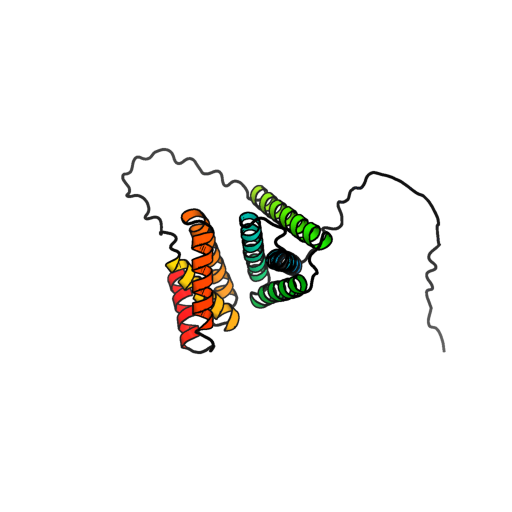44 1.00 92.00 172 GLN A N 1
ATOM 1264 C CA . GLN A 1 172 ? -10.534 3.505 16.545 1.00 92.00 172 GLN A CA 1
ATOM 1265 C C . GLN A 1 172 ? -9.407 3.488 15.509 1.00 92.00 172 GLN A C 1
ATOM 1267 O O . GLN A 1 172 ? -9.319 4.398 14.691 1.00 92.00 172 GLN A O 1
ATOM 1272 N N . ALA A 1 173 ? -8.556 2.460 15.513 1.00 84.81 173 ALA A N 1
ATOM 1273 C CA . ALA A 1 173 ? -7.493 2.305 14.527 1.00 84.81 173 ALA A CA 1
ATOM 1274 C C . ALA A 1 173 ? -8.060 2.125 13.108 1.00 84.81 173 ALA A C 1
ATOM 1276 O O . ALA A 1 173 ? -7.532 2.718 12.166 1.00 84.81 173 ALA A O 1
ATOM 1277 N N . VAL A 1 174 ? -9.158 1.372 12.959 1.00 81.19 174 VAL A N 1
ATOM 1278 C CA . VAL A 1 174 ? -9.875 1.213 11.683 1.00 81.19 174 VAL A CA 1
ATOM 1279 C C . VAL A 1 174 ? -10.476 2.541 11.215 1.00 81.19 174 VAL A C 1
ATOM 1281 O O . VAL A 1 174 ? -10.261 2.923 10.064 1.00 81.19 174 VAL A O 1
ATOM 1284 N N . ASP A 1 175 ? -11.179 3.281 12.081 1.00 87.88 175 ASP A N 1
ATOM 1285 C CA . ASP A 1 175 ? -11.718 4.606 11.726 1.00 87.88 175 ASP A CA 1
ATOM 1286 C C . ASP A 1 175 ? -10.599 5.589 11.352 1.00 87.88 175 ASP A C 1
ATOM 1288 O O . ASP A 1 175 ? -10.652 6.251 10.312 1.00 87.88 175 ASP A O 1
ATOM 1292 N N . PHE A 1 176 ? -9.534 5.636 12.157 1.00 91.38 176 PHE A N 1
ATOM 1293 C CA . PHE A 1 176 ? -8.383 6.496 11.907 1.00 91.38 176 PHE A CA 1
ATOM 1294 C C . PHE A 1 176 ? -7.761 6.213 10.537 1.00 91.38 176 PHE A C 1
ATOM 1296 O O . PHE A 1 176 ? -7.476 7.131 9.764 1.00 91.38 176 PHE A O 1
ATOM 1303 N N . TRP A 1 177 ? -7.610 4.932 10.212 1.00 86.69 177 TRP A N 1
ATOM 1304 C CA . TRP A 1 177 ? -7.085 4.480 8.939 1.00 86.69 177 TRP A CA 1
ATOM 1305 C C . TRP A 1 177 ? -7.989 4.869 7.751 1.00 86.69 177 TRP A C 1
ATOM 1307 O O . TRP A 1 177 ? -7.491 5.458 6.786 1.00 86.69 177 TRP A O 1
ATOM 1317 N N . LYS A 1 178 ? -9.309 4.638 7.829 1.00 84.88 178 LYS A N 1
ATOM 1318 C CA . LYS A 1 178 ? -10.265 5.028 6.769 1.00 84.88 178 LYS A CA 1
ATOM 1319 C C . LYS A 1 178 ? -10.151 6.516 6.428 1.00 84.88 178 LYS A C 1
ATOM 1321 O O . LYS A 1 178 ? -10.183 6.909 5.261 1.00 84.88 178 LYS A O 1
ATOM 1326 N N . ARG A 1 179 ? -9.974 7.369 7.441 1.00 89.31 179 ARG A N 1
ATOM 1327 C CA . ARG A 1 179 ? -9.790 8.816 7.247 1.00 89.31 179 ARG A CA 1
ATOM 1328 C C . ARG A 1 179 ? -8.467 9.155 6.557 1.00 89.31 179 ARG A C 1
ATOM 1330 O O . ARG A 1 179 ? -8.447 10.019 5.684 1.00 89.31 179 ARG A O 1
ATOM 1337 N N . ILE A 1 180 ? -7.381 8.463 6.899 1.00 90.56 180 ILE A N 1
ATOM 1338 C CA . ILE A 1 180 ? -6.082 8.647 6.236 1.00 90.56 180 ILE A CA 1
ATOM 1339 C C . ILE A 1 180 ? -6.152 8.253 4.763 1.00 90.56 180 ILE A C 1
ATOM 1341 O O . ILE A 1 180 ? -5.558 8.945 3.944 1.00 90.56 180 ILE A O 1
ATOM 1345 N N . VAL A 1 181 ? -6.899 7.204 4.408 1.00 86.44 181 VAL A N 1
ATOM 1346 C CA . VAL A 1 181 ? -7.088 6.808 3.002 1.00 86.44 181 VAL A CA 1
ATOM 1347 C C . VAL A 1 181 ? -7.887 7.837 2.220 1.00 86.44 181 VAL A C 1
ATOM 1349 O O . VAL A 1 181 ? -7.477 8.201 1.122 1.00 86.44 181 VAL A O 1
ATOM 1352 N N . ARG A 1 182 ? -8.965 8.385 2.792 1.00 86.12 182 ARG A N 1
ATOM 1353 C CA . ARG A 1 182 ? -9.688 9.497 2.152 1.00 86.12 182 ARG A CA 1
ATOM 1354 C C . ARG A 1 182 ? -8.759 10.678 1.869 1.00 86.12 182 ARG A C 1
ATOM 1356 O O . ARG A 1 182 ? -8.760 11.205 0.762 1.00 86.12 182 ARG A O 1
ATOM 1363 N N . LEU A 1 183 ? -7.914 11.045 2.834 1.00 89.94 183 LEU A N 1
ATOM 1364 C CA . LEU A 1 183 ? -6.944 12.124 2.650 1.00 89.94 183 LEU A CA 1
ATOM 1365 C C . LEU A 1 183 ? -5.826 11.761 1.659 1.00 89.94 183 LEU A C 1
ATOM 1367 O O . LEU A 1 183 ? -5.391 12.621 0.904 1.00 89.94 183 LEU A O 1
ATOM 1371 N N . HIS A 1 184 ? -5.370 10.508 1.641 1.00 90.25 184 HIS A N 1
ATOM 1372 C CA . HIS A 1 184 ? -4.403 10.002 0.666 1.00 90.25 184 HIS A CA 1
ATOM 1373 C C . HIS A 1 184 ? -4.942 10.151 -0.758 1.00 90.25 184 HIS A C 1
ATOM 1375 O O . HIS A 1 184 ? -4.272 10.753 -1.590 1.00 90.25 184 HIS A O 1
ATOM 1381 N N . ASN A 1 185 ? -6.168 9.682 -1.007 1.00 83.38 185 ASN A N 1
ATOM 1382 C CA . ASN A 1 185 ? -6.825 9.791 -2.308 1.00 83.38 185 ASN A CA 1
ATOM 1383 C C . ASN A 1 185 ? -7.042 11.257 -2.705 1.00 83.38 185 ASN A C 1
ATOM 1385 O O . ASN A 1 185 ? -6.794 11.614 -3.849 1.00 83.38 185 ASN A O 1
ATOM 1389 N N . ALA A 1 186 ? -7.421 12.117 -1.754 1.00 86.56 186 ALA A N 1
ATOM 1390 C CA . ALA A 1 186 ? -7.578 13.548 -2.006 1.00 86.56 186 ALA A CA 1
ATOM 1391 C C . ALA A 1 186 ? -6.246 14.245 -2.343 1.00 86.56 186 ALA A C 1
ATOM 1393 O O . ALA A 1 186 ? -6.204 15.127 -3.196 1.00 86.56 186 ALA A O 1
ATOM 1394 N N . VAL A 1 187 ? -5.140 13.864 -1.691 1.00 86.69 187 VAL A N 1
ATOM 1395 C CA . VAL A 1 187 ? -3.802 14.378 -2.029 1.00 86.69 187 VAL A CA 1
ATOM 1396 C C . VAL A 1 187 ? -3.337 13.831 -3.376 1.00 86.69 187 VAL A C 1
ATOM 1398 O O . VAL A 1 187 ? -2.775 14.594 -4.155 1.00 86.69 187 VAL A O 1
ATOM 1401 N N . LEU A 1 188 ? -3.593 12.552 -3.666 1.00 84.88 188 LEU A N 1
ATOM 1402 C CA . LEU A 1 188 ? -3.281 11.935 -4.954 1.00 84.88 188 LEU A CA 1
ATOM 1403 C C . LEU A 1 188 ? -3.985 12.676 -6.094 1.00 84.88 188 LEU A C 1
ATOM 1405 O O . LEU A 1 188 ? -3.331 13.071 -7.053 1.00 84.88 188 LEU A O 1
ATOM 1409 N N . SER A 1 189 ? -5.290 12.927 -5.960 1.00 75.44 189 SER A N 1
ATOM 1410 C CA . SER A 1 189 ? -6.073 13.620 -6.984 1.00 75.44 189 SER A CA 1
ATOM 1411 C C . SER A 1 189 ? -5.698 15.096 -7.125 1.00 75.44 189 SER A C 1
ATOM 1413 O O . SER A 1 189 ? -5.781 15.640 -8.218 1.00 75.44 189 SER A O 1
ATOM 1415 N N . ALA A 1 190 ? -5.316 15.766 -6.031 1.00 84.94 190 ALA A N 1
ATOM 1416 C CA . ALA A 1 190 ? -5.047 17.205 -6.042 1.00 84.94 190 ALA A CA 1
ATOM 1417 C C . ALA A 1 190 ? -3.594 17.573 -6.381 1.00 84.94 190 ALA A C 1
ATOM 1419 O O . ALA A 1 190 ? -3.357 18.645 -6.926 1.00 84.94 190 ALA A O 1
ATOM 1420 N N . GLN A 1 191 ? -2.618 16.743 -5.999 1.00 88.62 191 GLN A N 1
ATOM 1421 C CA . GLN A 1 191 ? -1.185 17.068 -6.090 1.00 88.62 191 GLN A CA 1
ATOM 1422 C C . GLN A 1 191 ? -0.366 16.021 -6.857 1.00 88.62 191 GLN A C 1
ATOM 1424 O O . GLN A 1 191 ? 0.835 16.209 -7.050 1.00 88.62 191 GLN A O 1
ATOM 1429 N N . GLY A 1 192 ? -0.988 14.916 -7.265 1.00 80.31 192 GLY A N 1
ATOM 1430 C CA . GLY A 1 192 ? -0.334 13.848 -8.004 1.00 80.31 192 GLY A CA 1
ATOM 1431 C C . GLY A 1 192 ? 0.501 12.882 -7.146 1.00 80.31 192 GLY A C 1
ATOM 1432 O O . GLY A 1 192 ? 0.694 13.073 -5.934 1.00 80.31 192 GLY A O 1
ATOM 1433 N N . PRO A 1 193 ? 1.009 11.812 -7.782 1.00 70.38 193 PRO A N 1
ATOM 1434 C CA . PRO A 1 193 ? 1.682 10.702 -7.106 1.00 70.38 193 PRO A CA 1
ATOM 1435 C C . PRO A 1 193 ? 3.021 11.104 -6.473 1.00 70.38 193 PRO A C 1
ATOM 1437 O O . PRO A 1 193 ? 3.341 10.668 -5.366 1.00 70.38 193 PRO A O 1
ATOM 1440 N N . ASP A 1 194 ? 3.783 11.998 -7.103 1.00 71.31 194 ASP A N 1
ATOM 1441 C CA . ASP A 1 194 ? 5.093 12.430 -6.601 1.00 71.31 194 ASP A CA 1
ATOM 1442 C C . ASP A 1 194 ? 5.001 13.187 -5.274 1.00 71.31 194 ASP A C 1
ATOM 1444 O O . ASP A 1 194 ? 5.761 12.941 -4.327 1.00 71.31 194 ASP A O 1
ATOM 1448 N N . ALA A 1 195 ? 4.043 14.112 -5.176 1.00 83.19 195 ALA A N 1
ATOM 1449 C CA . ALA A 1 195 ? 3.795 14.874 -3.960 1.00 83.19 195 ALA A CA 1
ATOM 1450 C C . ALA A 1 195 ? 3.371 13.949 -2.810 1.00 83.19 195 ALA A C 1
ATOM 1452 O O . ALA A 1 195 ? 3.855 14.081 -1.676 1.00 83.19 195 ALA A O 1
ATOM 1453 N N . LEU A 1 196 ? 2.520 12.970 -3.121 1.00 85.56 196 LEU A N 1
ATOM 1454 C CA . LEU A 1 196 ? 2.065 11.952 -2.188 1.00 85.56 196 LEU A CA 1
ATOM 1455 C C . LEU A 1 196 ? 3.208 11.046 -1.716 1.00 85.56 196 LEU A C 1
ATOM 1457 O O . LEU A 1 196 ? 3.365 10.835 -0.510 1.00 85.56 196 LEU A O 1
ATOM 1461 N N . SER A 1 197 ? 4.048 10.579 -2.640 1.00 78.69 197 SER A N 1
ATOM 1462 C CA . SER A 1 197 ? 5.226 9.754 -2.363 1.00 78.69 197 SER A CA 1
ATOM 1463 C C . SER A 1 197 ? 6.194 10.472 -1.415 1.00 78.69 197 SER A C 1
ATOM 1465 O O . SER A 1 197 ? 6.543 9.939 -0.356 1.00 78.69 197 SER A O 1
ATOM 1467 N N . ARG A 1 198 ? 6.534 11.743 -1.688 1.00 86.31 198 ARG A N 1
ATOM 1468 C CA . ARG A 1 198 ? 7.365 12.570 -0.786 1.00 86.31 198 ARG A CA 1
ATOM 1469 C C . ARG A 1 198 ? 6.731 12.739 0.595 1.00 86.31 198 ARG A C 1
ATOM 1471 O O . ARG A 1 198 ? 7.415 12.650 1.619 1.00 86.31 198 ARG A O 1
ATOM 1478 N N . ALA A 1 199 ? 5.422 12.980 0.655 1.00 91.06 199 ALA A N 1
ATOM 1479 C CA . ALA A 1 199 ? 4.704 13.138 1.917 1.00 91.06 199 ALA A CA 1
ATOM 1480 C C . ALA A 1 199 ? 4.683 11.844 2.752 1.00 91.06 199 ALA A C 1
ATOM 1482 O O . ALA A 1 199 ? 4.900 11.904 3.970 1.00 91.06 199 ALA A O 1
ATOM 1483 N N . LYS A 1 200 ? 4.504 10.688 2.099 1.00 89.88 200 LYS A N 1
ATOM 1484 C CA . LYS A 1 200 ? 4.592 9.349 2.700 1.00 89.88 200 LYS A CA 1
ATOM 1485 C C . LYS A 1 200 ? 6.001 9.073 3.232 1.00 89.88 200 LYS A C 1
ATOM 1487 O O . LYS A 1 200 ? 6.142 8.694 4.393 1.00 89.88 200 LYS A O 1
ATOM 1492 N N . SER A 1 201 ? 7.048 9.358 2.458 1.00 83.25 201 SER A N 1
ATOM 1493 C CA . SER A 1 201 ? 8.445 9.202 2.897 1.00 83.25 201 SER A CA 1
ATOM 1494 C C . SER A 1 201 ? 8.763 10.037 4.142 1.00 83.25 201 SER A C 1
ATOM 1496 O O . SER A 1 201 ? 9.317 9.518 5.115 1.00 83.25 201 SER A O 1
ATOM 1498 N N . ARG A 1 202 ? 8.325 11.305 4.183 1.00 93.12 202 ARG A N 1
ATOM 1499 C CA . ARG A 1 202 ? 8.451 12.165 5.377 1.00 93.12 202 ARG A CA 1
ATOM 1500 C C . ARG A 1 202 ? 7.702 11.605 6.586 1.00 93.12 202 ARG A C 1
ATOM 1502 O O . ARG A 1 202 ? 8.221 11.652 7.703 1.00 93.12 202 ARG A O 1
ATOM 1509 N N . ALA A 1 203 ? 6.512 11.047 6.368 1.00 94.62 203 ALA A N 1
ATOM 1510 C CA . ALA A 1 203 ? 5.712 10.438 7.422 1.00 94.62 203 ALA A CA 1
ATOM 1511 C C . ALA A 1 203 ? 6.419 9.222 8.039 1.00 94.62 203 ALA A C 1
ATOM 1513 O O . ALA A 1 203 ? 6.530 9.124 9.263 1.00 94.62 203 ALA A O 1
ATOM 1514 N N . ILE A 1 204 ? 6.965 8.340 7.195 1.00 89.19 204 ILE A N 1
ATOM 1515 C CA . ILE A 1 204 ? 7.737 7.163 7.612 1.00 89.19 204 ILE A CA 1
ATOM 1516 C C . ILE A 1 204 ? 8.986 7.590 8.387 1.00 89.19 204 ILE A C 1
ATOM 1518 O O . ILE A 1 204 ? 9.224 7.092 9.487 1.00 89.19 204 ILE A O 1
ATOM 1522 N N . ALA A 1 205 ? 9.769 8.536 7.860 1.00 92.12 205 ALA A N 1
ATOM 1523 C CA . ALA A 1 205 ? 10.964 9.042 8.535 1.00 92.12 205 ALA A CA 1
ATOM 1524 C C . ALA A 1 205 ? 10.625 9.642 9.911 1.00 92.12 205 ALA A C 1
ATOM 1526 O O . ALA A 1 205 ? 11.288 9.357 10.911 1.00 92.12 205 ALA A O 1
ATOM 1527 N N . LYS A 1 206 ? 9.535 10.414 10.002 1.00 94.75 206 LYS A N 1
ATOM 1528 C CA . LYS A 1 206 ? 9.035 10.950 11.273 1.00 94.75 206 LYS A CA 1
ATOM 1529 C C . LYS A 1 206 ? 8.632 9.839 12.246 1.00 94.75 206 LYS A C 1
ATOM 1531 O O . LYS A 1 206 ? 9.045 9.886 13.401 1.00 94.75 206 LYS A O 1
ATOM 1536 N N . ALA A 1 207 ? 7.896 8.828 11.794 1.00 93.81 207 ALA A N 1
ATOM 1537 C CA . ALA A 1 207 ? 7.502 7.690 12.623 1.00 93.81 207 ALA A CA 1
ATOM 1538 C C . ALA A 1 207 ? 8.698 6.843 13.099 1.00 93.81 207 ALA A C 1
ATOM 1540 O O . ALA A 1 207 ? 8.678 6.322 14.217 1.00 93.81 207 ALA A O 1
ATOM 1541 N N . LYS A 1 208 ? 9.760 6.724 12.288 1.00 90.94 208 LYS A N 1
ATOM 1542 C CA . LYS A 1 208 ? 11.008 6.026 12.648 1.00 90.94 208 LYS A CA 1
ATOM 1543 C C . LYS A 1 208 ? 11.779 6.722 13.772 1.00 90.94 208 LYS A C 1
ATOM 1545 O O . LYS A 1 208 ? 12.379 6.030 14.588 1.00 90.94 208 LYS A O 1
ATOM 1550 N N . ARG A 1 209 ? 11.726 8.057 13.858 1.00 93.88 209 ARG A N 1
ATOM 1551 C CA . ARG A 1 209 ? 12.342 8.817 14.966 1.00 93.88 209 ARG A CA 1
ATOM 1552 C C . ARG A 1 209 ? 11.691 8.517 16.322 1.00 93.88 209 ARG A C 1
ATOM 1554 O O . ARG A 1 209 ? 12.356 8.561 17.348 1.00 93.88 209 ARG A O 1
ATOM 1561 N N . MET A 1 210 ? 10.417 8.129 16.336 1.00 92.62 210 MET A N 1
ATOM 1562 C CA . MET A 1 210 ? 9.680 7.762 17.553 1.00 92.62 210 MET A CA 1
ATOM 1563 C C . MET A 1 210 ? 9.785 6.264 17.855 1.00 92.62 210 MET A C 1
ATOM 1565 O O . MET A 1 210 ? 8.784 5.551 17.852 1.00 92.62 210 MET A O 1
ATOM 1569 N N . ARG A 1 211 ? 11.005 5.763 18.086 1.00 87.94 211 ARG A N 1
ATOM 1570 C CA . ARG A 1 211 ? 11.259 4.319 18.263 1.00 87.94 211 ARG A CA 1
ATOM 1571 C C . ARG A 1 211 ? 10.512 3.698 19.449 1.00 87.94 211 ARG A C 1
ATOM 1573 O O . ARG A 1 211 ? 10.083 2.555 19.348 1.00 87.94 211 ARG A O 1
ATOM 1580 N N . ARG A 1 212 ? 10.351 4.439 20.549 1.00 94.00 212 ARG A N 1
ATOM 1581 C CA . ARG A 1 212 ? 9.754 3.936 21.796 1.00 94.00 212 ARG A CA 1
ATOM 1582 C C . ARG A 1 212 ? 8.235 4.112 21.810 1.00 94.00 212 ARG A C 1
ATOM 1584 O O . ARG A 1 212 ? 7.733 5.191 21.499 1.00 94.00 212 ARG A O 1
ATOM 1591 N N . CYS A 1 213 ? 7.523 3.075 22.245 1.00 95.44 213 CYS A N 1
ATOM 1592 C CA . CYS A 1 213 ? 6.078 3.103 22.470 1.00 95.44 213 CYS A CA 1
ATOM 1593 C C . CYS A 1 213 ? 5.762 3.645 23.872 1.00 95.44 213 CYS A C 1
ATOM 1595 O O . CYS A 1 213 ? 5.397 2.900 24.771 1.00 95.44 213 CYS A O 1
ATOM 1597 N N . ASN A 1 214 ? 5.965 4.950 24.067 1.00 95.31 214 ASN A N 1
ATOM 1598 C CA . ASN A 1 214 ? 5.762 5.648 25.341 1.00 95.31 214 ASN A CA 1
ATOM 1599 C C . ASN A 1 214 ? 4.628 6.691 25.269 1.00 95.31 214 ASN A C 1
ATOM 1601 O O . ASN A 1 214 ? 3.982 6.859 24.229 1.00 95.31 214 ASN A O 1
ATOM 1605 N N . ALA A 1 215 ? 4.429 7.442 26.356 1.00 95.69 215 ALA A N 1
ATOM 1606 C CA . ALA A 1 215 ? 3.402 8.480 26.468 1.00 95.69 215 ALA A CA 1
ATOM 1607 C C . ALA A 1 215 ? 3.433 9.519 25.328 1.00 95.69 215 ALA A C 1
ATOM 1609 O O . ALA A 1 215 ? 2.377 9.931 24.848 1.00 95.69 215 ALA A O 1
ATOM 1610 N N . ASN A 1 216 ? 4.615 9.894 24.824 1.00 95.75 216 ASN A N 1
ATOM 1611 C CA . ASN A 1 216 ? 4.737 10.847 23.714 1.00 95.75 216 ASN A CA 1
ATOM 1612 C C . ASN A 1 216 ? 4.175 10.274 22.408 1.00 95.75 216 ASN A C 1
ATOM 1614 O O . ASN A 1 216 ? 3.445 10.956 21.686 1.00 95.75 216 ASN A O 1
ATOM 1618 N N . SER A 1 217 ? 4.472 9.003 22.125 1.00 96.06 217 SER A N 1
ATOM 1619 C CA . SER A 1 217 ? 3.919 8.309 20.960 1.00 96.06 217 SER A CA 1
ATOM 1620 C C . SER A 1 217 ? 2.396 8.133 21.071 1.00 96.06 217 SER A C 1
ATOM 1622 O O . SER A 1 217 ? 1.683 8.394 20.102 1.00 96.06 217 SER A O 1
ATOM 1624 N N . ALA A 1 218 ? 1.883 7.822 22.268 1.00 95.88 218 ALA A N 1
ATOM 1625 C CA . ALA A 1 218 ? 0.446 7.739 22.534 1.00 95.88 218 ALA A CA 1
ATOM 1626 C C . ALA A 1 218 ? -0.250 9.093 22.336 1.00 95.88 218 ALA A C 1
ATOM 1628 O O . ALA A 1 218 ? -1.295 9.177 21.687 1.00 95.88 218 ALA A O 1
ATOM 1629 N N . LYS A 1 219 ? 0.355 10.174 22.848 1.00 96.56 219 LYS A N 1
ATOM 1630 C CA . LYS A 1 219 ? -0.138 11.548 22.701 1.00 96.56 219 LYS A CA 1
ATOM 1631 C C . LYS A 1 219 ? -0.223 11.950 21.232 1.00 96.56 219 LYS A C 1
ATOM 1633 O O . LYS A 1 219 ? -1.262 12.454 20.813 1.00 96.56 219 LYS A O 1
ATOM 1638 N N . LEU A 1 220 ? 0.816 11.679 20.437 1.00 95.38 220 LEU A N 1
ATOM 1639 C CA . LEU A 1 220 ? 0.799 11.955 18.998 1.00 95.38 220 LEU A CA 1
ATOM 1640 C C . LEU A 1 220 ? -0.374 11.259 18.302 1.00 95.38 220 LEU A C 1
ATOM 1642 O O . LEU A 1 220 ? -1.097 11.906 17.540 1.00 95.38 220 LEU A O 1
ATOM 1646 N N . VAL A 1 221 ? -0.552 9.957 18.544 1.00 96.25 221 VAL A N 1
ATOM 1647 C CA . VAL A 1 221 ? -1.611 9.177 17.896 1.00 96.25 221 VAL A CA 1
ATOM 1648 C C . VAL A 1 221 ? -2.987 9.696 18.296 1.00 96.25 221 VAL A C 1
ATOM 1650 O O . VAL A 1 221 ? -3.797 10.010 17.426 1.00 96.25 221 VAL A O 1
ATOM 1653 N N . ARG A 1 222 ? -3.241 9.860 19.598 1.00 95.94 222 ARG A N 1
ATOM 1654 C CA . ARG A 1 222 ? -4.546 10.304 20.109 1.00 95.94 222 ARG A CA 1
ATOM 1655 C C . ARG A 1 222 ? -4.905 11.713 19.645 1.00 95.94 222 ARG A C 1
ATOM 1657 O O . ARG A 1 222 ? -6.055 11.942 19.282 1.00 95.94 222 ARG A O 1
ATOM 1664 N N . ILE A 1 223 ? -3.947 12.644 19.620 1.00 95.56 223 ILE A N 1
ATOM 1665 C CA . ILE A 1 223 ? -4.174 13.994 19.078 1.00 95.56 223 ILE A CA 1
ATOM 1666 C C . ILE A 1 223 ? -4.517 13.902 17.595 1.00 95.56 223 ILE A C 1
ATOM 1668 O O . ILE A 1 223 ? -5.535 14.441 17.179 1.00 95.56 223 ILE A O 1
ATOM 1672 N N . SER A 1 224 ? -3.722 13.168 16.816 1.00 94.25 224 SER A N 1
ATOM 1673 C CA . SER A 1 224 ? -3.933 13.029 15.371 1.00 94.25 224 SER A CA 1
ATOM 1674 C C . SER A 1 224 ? -5.299 12.420 15.041 1.00 94.25 224 SER A C 1
ATOM 1676 O O . SER A 1 224 ? -5.990 12.911 14.151 1.00 94.25 224 SER A O 1
ATOM 1678 N N . TYR A 1 225 ? -5.718 11.406 15.802 1.00 93.25 225 TYR A N 1
ATOM 1679 C CA . TYR A 1 225 ? -7.041 10.798 15.683 1.00 93.25 225 TYR A CA 1
ATOM 1680 C C . TYR A 1 225 ? -8.175 11.779 16.024 1.00 93.25 225 TYR A C 1
ATOM 1682 O O . TYR A 1 225 ? -9.179 11.842 15.320 1.00 93.25 225 TYR A O 1
ATOM 1690 N N . ARG A 1 226 ? -8.014 12.603 17.067 1.00 92.88 226 ARG A N 1
ATOM 1691 C CA . ARG A 1 226 ? -9.013 13.621 17.434 1.00 92.88 226 ARG A CA 1
ATOM 1692 C C . ARG A 1 226 ? -9.093 14.760 16.421 1.00 92.88 226 ARG A C 1
ATOM 1694 O O . ARG A 1 226 ? -10.193 15.208 16.119 1.00 92.88 226 ARG A O 1
ATOM 1701 N N . THR A 1 227 ? -7.960 15.219 15.891 1.00 86.75 227 THR A N 1
ATOM 1702 C CA . THR A 1 227 ? -7.911 16.322 14.917 1.00 86.75 227 THR A CA 1
ATOM 1703 C C . THR A 1 227 ? -8.669 15.986 13.644 1.00 86.75 227 THR A C 1
ATOM 1705 O O . THR A 1 227 ? -9.278 16.869 13.067 1.00 86.75 227 THR A O 1
ATOM 1708 N N . ILE A 1 228 ? -8.663 14.721 13.227 1.00 79.94 228 ILE A N 1
ATOM 1709 C CA . ILE A 1 228 ? -9.380 14.289 12.027 1.00 79.94 228 ILE A CA 1
ATOM 1710 C C . ILE A 1 228 ? -10.861 13.972 12.290 1.00 79.94 228 ILE A C 1
ATOM 1712 O O . ILE A 1 228 ? -11.576 13.645 11.346 1.00 79.94 228 ILE A O 1
ATOM 1716 N N . LYS A 1 229 ? -11.308 13.991 13.560 1.00 69.25 229 LYS A N 1
ATOM 1717 C CA . LYS A 1 229 ? -12.711 13.786 13.964 1.00 69.25 229 LYS A CA 1
ATOM 1718 C C . LYS A 1 229 ? -13.554 15.056 13.811 1.00 69.25 229 LYS A C 1
ATOM 1720 O O . LYS A 1 229 ? -14.754 14.925 13.593 1.00 69.25 229 LYS A O 1
ATOM 1725 N N . ARG A 1 230 ? -12.930 16.226 13.965 1.00 57.22 230 ARG A N 1
ATOM 1726 C CA . ARG A 1 230 ? -13.540 17.540 13.724 1.00 57.22 230 ARG A CA 1
ATOM 1727 C C . ARG A 1 230 ? -13.507 17.863 12.238 1.00 57.22 230 ARG A C 1
ATOM 1729 O O . ARG A 1 230 ? -14.465 18.517 11.793 1.00 57.22 230 ARG A O 1
#

pLDDT: mean 80.53, std 19.31, range [38.06, 98.5]

Secondary structure (DSSP, 8-state):
--------------------------SS-S---HHHHHHHHHHHHHHHHHH--S-HHHHHHHHHHHHHHHHHHHHHS-HHHHHHHHHHHHHHHHHSPSSHHHHHHHHHHHHHHHHHHHHHHHTS------------------------HHHHHHHHHHHHHHHHH--S-HHHHHHHHHHHHHHHHHHHHHHHHHHHHHHHHHHHHHHHH--S-SHHHHHHHHHHHHHTT-